Protein AF-A0A0K1Q7A0-F1 (afdb_monomer)

Organism: NCBI:txid1391654

Secondary structure (DSSP, 8-state):
-EEEEEE-HHHHHHHHTT--SSEE---TTSS--HHHHHHHHHHHTT-HHHHHHHSGGGSEEEEEBSSGGGTTTSSS---SEEEEEEEPTT-EEEEEETTT--EEEE-TTSPEEPHHHHHHSGGGEEEEEEEE------S---S-S----S-----EEEEEE--GGGEEEEEES-HHHHHHHHHHHHHHHHHHHHH--TT--SS-HHHHHHHHHTTS-HHHHHHHHHS--TT-SS--HHHHHHHHHHHHHT------EEEEPTT----

Solvent-accessible surface area (backbone atoms only — not comparable to full-atom values): 15004 Å² total; per-residue (Å²): 97,63,33,36,24,59,31,38,68,67,56,52,53,38,46,76,73,67,45,67,91,53,42,76,48,49,48,100,86,68,41,74,45,69,70,49,55,43,26,50,54,36,25,75,74,67,37,65,69,28,46,58,62,58,30,79,67,43,57,27,25,46,62,27,26,83,46,79,72,43,53,81,73,45,96,64,86,49,56,79,38,59,38,44,38,29,40,33,82,74,23,22,37,35,38,37,36,60,89,80,49,49,75,48,38,30,42,68,86,69,48,76,46,55,70,70,61,47,68,73,46,57,82,32,46,19,33,34,40,38,37,37,74,53,60,57,76,87,59,82,89,64,95,54,89,86,72,94,71,98,68,76,44,60,12,40,65,44,31,39,38,27,33,53,67,18,30,53,35,36,36,31,43,35,62,68,56,41,50,50,33,50,50,52,21,49,51,31,44,51,51,33,61,74,65,55,61,82,86,70,89,67,81,54,69,64,58,53,52,58,57,45,81,75,71,65,64,67,67,60,54,51,48,51,66,50,58,55,49,43,78,55,96,63,81,52,56,67,55,41,44,52,50,19,54,54,37,50,71,58,60,65,84,67,58,69,45,78,48,62,20,64,89,55,81,80,132

Structure (mmCIF, N/CA/C/O backbone):
data_AF-A0A0K1Q7A0-F1
#
_entry.id   AF-A0A0K1Q7A0-F1
#
loop_
_atom_site.group_PDB
_atom_site.id
_atom_site.type_symbol
_atom_site.label_atom_id
_atom_site.label_alt_id
_atom_site.label_comp_id
_atom_site.label_asym_id
_atom_site.label_entity_id
_atom_site.label_seq_id
_atom_site.pdbx_PDB_ins_code
_atom_site.Cartn_x
_atom_site.Cartn_y
_atom_site.Cartn_z
_atom_site.occupancy
_atom_site.B_iso_or_equiv
_atom_site.auth_seq_id
_atom_site.auth_comp_id
_atom_site.auth_asym_id
_atom_site.auth_atom_id
_atom_site.pdbx_PDB_model_num
ATOM 1 N N . MET A 1 1 ? -2.584 -11.318 1.664 1.00 87.94 1 MET A N 1
ATOM 2 C CA . MET A 1 1 ? -2.274 -10.395 0.544 1.00 87.94 1 MET A CA 1
ATOM 3 C C . MET A 1 1 ? -0.898 -9.801 0.787 1.00 87.94 1 MET A C 1
ATOM 5 O O . MET A 1 1 ? -0.633 -9.475 1.937 1.00 87.94 1 MET A O 1
ATOM 9 N N . THR A 1 2 ? -0.056 -9.658 -0.238 1.00 91.44 2 THR A N 1
ATOM 10 C CA . THR A 1 2 ? 1.246 -8.976 -0.126 1.00 91.44 2 THR A CA 1
ATOM 11 C C . THR A 1 2 ? 1.187 -7.636 -0.849 1.00 91.44 2 THR A C 1
ATOM 13 O O . THR A 1 2 ? 0.676 -7.561 -1.963 1.00 91.44 2 THR A O 1
ATOM 16 N N . LEU A 1 3 ? 1.673 -6.592 -0.186 1.00 92.19 3 LEU A N 1
ATOM 17 C CA . LEU A 1 3 ? 1.773 -5.227 -0.686 1.00 92.19 3 LEU A CA 1
ATOM 18 C C . LEU A 1 3 ? 3.233 -4.780 -0.640 1.00 92.19 3 LEU A C 1
ATOM 20 O O . LEU A 1 3 ? 4.000 -5.236 0.206 1.00 92.19 3 LEU A O 1
ATOM 24 N N . TYR A 1 4 ? 3.601 -3.870 -1.526 1.00 92.88 4 TYR A N 1
ATOM 25 C CA . TYR A 1 4 ? 4.955 -3.367 -1.681 1.00 92.88 4 TYR A CA 1
ATOM 26 C C . TYR A 1 4 ? 4.993 -1.866 -1.416 1.00 92.88 4 TYR A C 1
ATOM 28 O O . TYR A 1 4 ? 4.201 -1.120 -1.983 1.00 92.88 4 TYR A O 1
ATOM 36 N N . SER A 1 5 ? 5.912 -1.430 -0.560 1.00 92.25 5 SER A N 1
ATOM 37 C CA . SER A 1 5 ? 6.195 -0.017 -0.288 1.00 92.25 5 SER A CA 1
ATOM 38 C C . SER A 1 5 ? 7.599 0.290 -0.769 1.00 92.25 5 SER A C 1
ATOM 40 O O . SER A 1 5 ? 8.527 -0.467 -0.481 1.00 92.25 5 SER A O 1
ATOM 42 N N . TYR A 1 6 ? 7.753 1.425 -1.441 1.00 91.50 6 TYR A N 1
ATOM 43 C CA . TYR A 1 6 ? 9.068 1.992 -1.701 1.00 91.50 6 TYR A CA 1
ATOM 44 C C . TYR A 1 6 ? 9.556 2.755 -0.466 1.00 91.50 6 TYR A C 1
ATOM 46 O O . TYR A 1 6 ? 8.747 3.181 0.367 1.00 91.50 6 TYR A O 1
ATOM 54 N N . THR A 1 7 ? 10.869 2.811 -0.283 1.00 91.69 7 THR A N 1
ATOM 55 C CA . THR A 1 7 ? 11.517 3.421 0.879 1.00 91.69 7 THR A CA 1
ATOM 56 C C . THR A 1 7 ? 12.941 3.865 0.512 1.00 91.69 7 THR A C 1
ATOM 58 O O . THR A 1 7 ? 13.478 3.499 -0.536 1.00 91.69 7 THR A O 1
ATOM 61 N N . THR A 1 8 ? 13.589 4.643 1.379 1.00 92.69 8 THR A N 1
ATOM 62 C CA . THR A 1 8 ? 14.978 5.079 1.167 1.00 92.69 8 THR A CA 1
ATOM 63 C C . THR A 1 8 ? 15.996 4.088 1.742 1.00 92.69 8 THR A C 1
ATOM 65 O O . THR A 1 8 ? 15.701 3.321 2.663 1.00 92.69 8 THR A O 1
ATOM 68 N N . ALA A 1 9 ? 17.243 4.152 1.265 1.00 94.19 9 ALA A N 1
ATOM 69 C CA . ALA A 1 9 ? 18.354 3.374 1.825 1.00 94.19 9 ALA A CA 1
ATOM 70 C C . ALA A 1 9 ? 18.599 3.664 3.320 1.00 94.19 9 ALA A C 1
ATOM 72 O O . ALA A 1 9 ? 18.952 2.761 4.080 1.00 94.19 9 ALA A O 1
ATOM 73 N N . GLU A 1 10 ? 18.370 4.904 3.763 1.00 93.31 10 GLU A N 1
ATOM 74 C CA . GLU A 1 10 ? 18.447 5.282 5.179 1.00 93.31 10 GLU A CA 1
ATOM 75 C C . GLU A 1 10 ? 17.382 4.556 6.007 1.00 93.31 10 GLU A C 1
ATOM 77 O O . GLU A 1 10 ? 17.698 3.963 7.038 1.00 93.31 10 GLU A O 1
ATOM 82 N N . GLN A 1 11 ? 16.138 4.520 5.522 1.00 92.69 11 GLN A N 1
ATOM 83 C CA . GLN A 1 11 ? 15.062 3.785 6.184 1.00 92.69 11 GLN A CA 1
ATOM 84 C C . GLN A 1 11 ? 15.339 2.277 6.202 1.00 92.69 11 GLN A C 1
ATOM 86 O O . GLN A 1 11 ? 15.102 1.638 7.222 1.00 92.69 11 GLN A O 1
ATOM 91 N N . VAL A 1 12 ? 15.901 1.701 5.132 1.00 94.75 12 VAL A N 1
ATOM 92 C CA . VAL A 1 12 ? 16.360 0.298 5.134 1.00 94.75 12 VAL A CA 1
ATOM 93 C C . VAL A 1 12 ? 17.412 0.052 6.211 1.00 94.75 12 VAL A C 1
ATOM 95 O O . VAL A 1 12 ? 17.331 -0.950 6.925 1.00 94.75 12 VAL A O 1
ATOM 98 N N . ALA A 1 13 ? 18.397 0.941 6.342 1.00 95.50 13 ALA A N 1
ATOM 99 C CA . ALA A 1 13 ? 19.419 0.826 7.375 1.00 95.50 13 ALA A CA 1
ATOM 100 C C . ALA A 1 13 ? 18.799 0.900 8.780 1.00 95.50 13 ALA A C 1
ATOM 102 O O . ALA A 1 13 ? 19.111 0.061 9.624 1.00 95.50 13 ALA A O 1
ATOM 103 N N . GLY A 1 14 ? 17.875 1.837 9.005 1.00 94.62 14 GLY A N 1
ATOM 104 C CA . GLY A 1 14 ? 17.106 1.950 10.244 1.00 94.62 14 GLY A CA 1
ATOM 105 C C . GLY A 1 14 ? 16.331 0.674 10.575 1.00 94.62 14 GLY A C 1
ATOM 106 O O . GLY A 1 14 ? 16.483 0.112 11.659 1.00 94.62 14 GLY A O 1
ATOM 107 N N . LEU A 1 15 ? 15.573 0.142 9.611 1.00 94.44 15 LEU A N 1
ATOM 108 C CA . LEU A 1 15 ? 14.801 -1.097 9.762 1.00 94.44 15 LEU A CA 1
ATOM 109 C C . LEU A 1 15 ? 15.687 -2.295 10.129 1.00 94.44 15 LEU A C 1
ATOM 111 O O . LEU A 1 15 ? 15.329 -3.094 10.993 1.00 94.44 15 LEU A O 1
ATO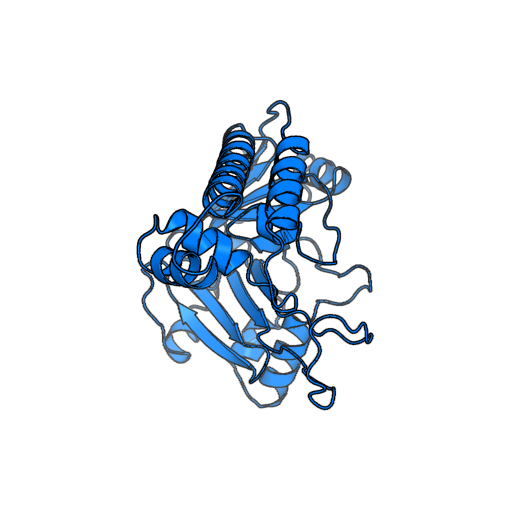M 115 N N . ARG A 1 16 ? 16.873 -2.407 9.518 1.00 94.62 16 ARG A N 1
ATOM 116 C CA . ARG A 1 16 ? 17.863 -3.444 9.864 1.00 94.62 16 ARG A CA 1
ATOM 117 C C . ARG A 1 16 ? 18.438 -3.274 11.272 1.00 94.62 16 ARG A C 1
ATOM 119 O O . ARG A 1 16 ? 18.856 -4.262 11.868 1.00 94.62 16 ARG A O 1
ATOM 126 N N . ASN A 1 17 ? 18.439 -2.050 11.796 1.00 95.38 17 ASN A N 1
ATOM 127 C CA . ASN A 1 17 ? 18.897 -1.709 13.143 1.00 95.38 17 ASN A CA 1
ATOM 128 C C . ASN A 1 17 ? 17.773 -1.729 14.197 1.00 95.38 17 ASN A C 1
ATOM 130 O O . ASN A 1 17 ? 18.036 -1.429 15.361 1.00 95.38 17 ASN A O 1
ATOM 134 N N . GLY A 1 18 ? 16.547 -2.108 13.819 1.00 92.88 18 GLY A N 1
ATOM 135 C CA . GLY A 1 18 ? 15.415 -2.245 14.737 1.00 92.88 18 GLY A CA 1
ATOM 136 C C . GLY A 1 18 ? 14.479 -1.038 14.806 1.00 92.88 18 GLY A C 1
ATOM 137 O O . GLY A 1 18 ? 13.635 -0.989 15.703 1.00 92.88 18 GLY A O 1
ATOM 138 N N . ASP A 1 19 ? 14.584 -0.083 13.878 1.00 93.50 19 ASP A N 1
ATOM 139 C CA . ASP A 1 19 ? 13.581 0.976 13.760 1.00 93.50 19 ASP A CA 1
ATOM 140 C C . ASP A 1 19 ? 12.198 0.386 13.426 1.00 93.50 19 ASP A C 1
ATOM 142 O O . ASP A 1 19 ? 12.091 -0.658 12.770 1.00 93.50 19 ASP A O 1
ATOM 146 N N . PRO A 1 20 ? 11.106 1.035 13.869 1.00 92.69 20 PRO A N 1
ATOM 147 C CA . PRO A 1 20 ? 9.762 0.535 13.624 1.00 92.69 20 PRO A CA 1
ATOM 148 C C . PRO A 1 20 ? 9.428 0.517 12.128 1.00 92.69 20 PRO A C 1
ATOM 150 O O . PRO A 1 20 ? 9.725 1.468 11.405 1.00 92.69 20 PRO A O 1
ATOM 153 N N . LEU A 1 21 ? 8.706 -0.523 11.684 1.00 93.00 21 LEU A N 1
ATOM 154 C CA . LEU A 1 21 ? 8.242 -0.620 10.295 1.00 93.00 21 LEU A CA 1
ATOM 155 C C . LEU A 1 21 ? 7.418 0.605 9.890 1.00 93.00 21 LEU A C 1
ATOM 157 O O . LEU A 1 21 ? 7.641 1.173 8.823 1.00 93.00 21 LEU A O 1
ATOM 161 N N . PHE A 1 22 ? 6.472 1.008 10.740 1.00 92.12 22 PHE A N 1
ATOM 162 C CA . PHE A 1 22 ? 5.611 2.163 10.511 1.00 92.12 22 PHE A CA 1
ATOM 163 C C . PHE A 1 22 ? 6.163 3.380 11.242 1.00 92.12 22 PHE A C 1
ATOM 165 O O . PHE A 1 22 ? 6.054 3.521 12.464 1.00 92.12 22 PHE A O 1
ATOM 172 N N . THR A 1 23 ? 6.757 4.274 10.463 1.00 81.62 23 THR A N 1
ATOM 173 C CA . THR A 1 23 ? 7.155 5.609 10.899 1.00 81.62 23 THR A CA 1
ATOM 174 C C . THR A 1 23 ? 6.042 6.605 10.575 1.00 81.62 23 THR A C 1
ATOM 176 O O . THR A 1 23 ? 5.044 6.261 9.940 1.00 81.62 23 THR A O 1
ATOM 179 N N . LYS A 1 24 ? 6.163 7.844 11.063 1.00 66.12 24 LYS A N 1
ATOM 180 C CA . LYS A 1 24 ? 5.201 8.899 10.730 1.00 66.12 24 LYS A CA 1
ATOM 181 C C . LYS A 1 24 ? 5.153 9.047 9.206 1.00 66.12 24 LYS A C 1
ATOM 183 O O . LYS A 1 24 ? 6.198 9.245 8.592 1.00 66.12 24 LYS A O 1
ATOM 188 N N . VAL A 1 25 ? 3.962 8.926 8.624 1.00 60.91 25 VAL A N 1
ATOM 189 C CA . VAL A 1 25 ? 3.746 9.233 7.210 1.00 60.91 25 VAL A CA 1
ATOM 190 C C . VAL A 1 25 ? 3.582 10.734 7.126 1.00 60.91 25 VAL A C 1
ATOM 192 O O . VAL A 1 25 ? 2.550 11.284 7.504 1.00 60.91 25 VAL A O 1
ATOM 195 N N . THR A 1 26 ? 4.657 11.396 6.737 1.00 54.31 26 THR A N 1
ATOM 196 C CA . THR A 1 26 ? 4.582 12.752 6.224 1.00 54.31 26 THR A CA 1
ATOM 197 C C . THR A 1 26 ? 4.920 12.679 4.750 1.00 54.31 26 THR A C 1
ATOM 199 O O . THR A 1 26 ? 5.959 12.114 4.412 1.00 54.31 26 THR A O 1
ATOM 202 N N . THR A 1 27 ? 4.071 13.243 3.896 1.00 60.59 27 THR A N 1
ATOM 203 C CA . THR A 1 27 ? 4.482 13.646 2.546 1.00 60.59 27 THR A CA 1
ATOM 204 C C . THR A 1 27 ? 5.696 14.577 2.652 1.00 60.59 27 THR A C 1
ATOM 206 O O . THR A 1 27 ? 6.020 15.072 3.741 1.00 60.59 27 THR A O 1
ATOM 209 N N . ASP A 1 28 ? 6.332 14.906 1.530 1.00 57.50 28 ASP A N 1
ATOM 210 C CA . ASP A 1 28 ? 7.431 15.884 1.507 1.00 57.50 28 ASP A CA 1
ATOM 211 C C . ASP A 1 28 ? 7.052 17.239 2.147 1.00 57.50 28 ASP A C 1
ATOM 213 O O . ASP A 1 28 ? 7.920 17.972 2.626 1.00 57.50 28 ASP A O 1
ATOM 217 N N . SER A 1 29 ? 5.752 17.568 2.213 1.00 56.94 29 SER A N 1
ATOM 218 C CA . SER A 1 29 ? 5.217 18.780 2.851 1.00 56.94 29 SER A CA 1
ATOM 219 C C . SER A 1 29 ? 5.020 18.687 4.370 1.00 56.94 29 SER A C 1
ATOM 221 O O . SER A 1 29 ? 4.723 19.702 5.000 1.00 56.94 29 SER A O 1
ATOM 223 N N . GLY A 1 30 ? 5.194 17.517 4.991 1.00 61.91 30 GLY A N 1
ATOM 224 C CA . GLY A 1 30 ? 4.927 17.328 6.422 1.00 61.91 30 GLY A CA 1
ATOM 225 C C . GLY A 1 30 ? 3.486 16.912 6.757 1.00 61.91 30 GLY A C 1
ATOM 226 O O . GLY A 1 30 ? 3.183 16.716 7.939 1.00 61.91 30 GLY A O 1
ATOM 227 N N . ASP A 1 31 ? 2.620 16.763 5.750 1.00 68.94 31 ASP A N 1
ATOM 228 C CA . ASP A 1 31 ? 1.196 16.443 5.901 1.00 68.94 31 ASP A CA 1
ATOM 229 C C . ASP A 1 31 ? 0.944 14.930 5.900 1.00 68.94 31 ASP A C 1
ATOM 231 O O . ASP A 1 31 ? 1.744 14.150 5.391 1.00 68.94 31 ASP A O 1
ATOM 235 N N . ARG A 1 32 ? -0.196 14.488 6.451 1.00 75.62 32 ARG A N 1
ATOM 236 C CA . ARG A 1 32 ? -0.561 13.055 6.477 1.00 75.62 32 ARG A CA 1
ATOM 237 C C . ARG A 1 32 ? -0.948 12.508 5.092 1.00 75.62 32 ARG A C 1
ATOM 239 O O . ARG A 1 32 ? -1.045 11.295 4.938 1.00 75.62 32 ARG A O 1
ATOM 246 N N . GLY A 1 33 ? -1.153 13.381 4.106 1.00 81.19 33 GLY A N 1
ATOM 247 C CA . GLY A 1 33 ? -1.590 13.037 2.752 1.00 81.19 33 GLY A CA 1
ATOM 248 C C . GLY A 1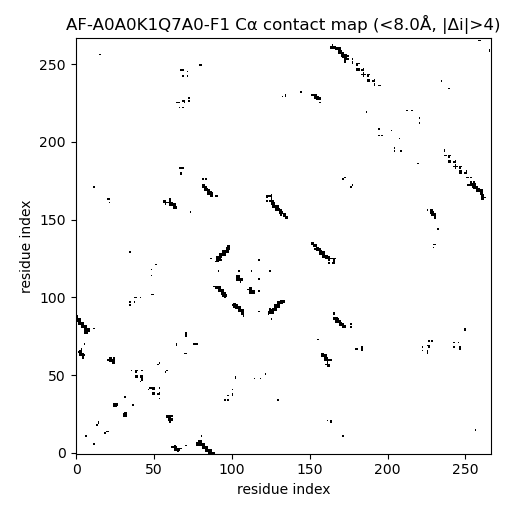 33 ? -3.108 13.140 2.559 1.00 81.19 33 GLY A C 1
ATOM 249 O O . GLY A 1 33 ? -3.882 13.183 3.518 1.00 81.19 33 GLY A O 1
ATOM 250 N N . TYR A 1 34 ? -3.534 13.159 1.295 1.00 85.56 34 TYR A N 1
ATOM 251 C CA . TYR A 1 34 ? -4.910 13.479 0.891 1.00 85.56 34 TYR A CA 1
ATOM 252 C C . TYR A 1 34 ? -5.966 12.506 1.436 1.00 85.56 34 TYR A C 1
ATOM 254 O O . TYR A 1 34 ? -7.070 12.930 1.779 1.00 85.56 34 TYR A O 1
ATOM 262 N N . LEU A 1 35 ? -5.633 11.217 1.592 1.00 89.00 35 LEU A N 1
ATOM 263 C CA . LEU A 1 35 ? -6.510 10.244 2.255 1.00 89.00 35 LEU A CA 1
ATOM 264 C C . LEU A 1 35 ? -6.993 10.767 3.616 1.00 89.00 35 LEU A C 1
ATOM 266 O O . LEU A 1 35 ? -8.180 10.691 3.929 1.00 89.00 35 LEU A O 1
ATOM 270 N N . PHE A 1 36 ? -6.092 11.320 4.427 1.00 91.44 36 PHE A N 1
ATOM 271 C CA . PHE A 1 36 ? -6.439 11.786 5.767 1.00 91.44 36 PHE A CA 1
ATOM 272 C C . PHE A 1 36 ? -7.223 13.094 5.755 1.00 91.44 36 PHE A C 1
ATOM 274 O O . PHE A 1 36 ? -8.069 13.282 6.629 1.00 91.44 36 PHE A O 1
ATOM 281 N N . ASP A 1 37 ? -7.027 13.948 4.749 1.00 90.62 37 ASP A N 1
ATOM 282 C CA . ASP A 1 37 ? -7.876 15.124 4.542 1.00 90.62 37 ASP A CA 1
ATOM 283 C C . ASP A 1 37 ? -9.319 14.708 4.247 1.00 90.62 37 ASP A C 1
ATOM 285 O O . ASP A 1 37 ? -10.262 15.242 4.845 1.00 90.62 37 ASP A O 1
ATOM 289 N N . ILE A 1 38 ? -9.492 13.701 3.381 1.00 92.56 38 ILE A N 1
ATOM 290 C CA . ILE A 1 38 ? -10.797 13.104 3.102 1.00 92.56 38 ILE A CA 1
ATOM 291 C C . ILE A 1 38 ? -11.376 12.510 4.384 1.00 92.56 38 ILE A C 1
ATOM 293 O O . ILE A 1 38 ? -12.456 12.931 4.796 1.00 92.56 38 ILE A O 1
ATOM 297 N N . LEU A 1 39 ? -10.664 11.609 5.069 1.00 94.94 39 LEU A N 1
ATOM 298 C CA . LEU A 1 39 ? -11.148 10.978 6.304 1.00 94.94 39 LEU A CA 1
ATOM 299 C C . LEU A 1 39 ? -11.563 12.013 7.358 1.00 94.94 39 LEU A C 1
ATOM 301 O O . LEU A 1 39 ? -12.653 11.906 7.919 1.00 94.94 39 LEU A O 1
ATOM 305 N N . ALA A 1 40 ? -10.763 13.059 7.576 1.00 94.31 40 ALA A N 1
ATOM 306 C CA . ALA A 1 40 ? -11.096 14.133 8.505 1.00 94.31 40 ALA A CA 1
ATOM 307 C C . ALA A 1 40 ? -12.368 14.892 8.082 1.00 94.31 40 ALA A C 1
ATOM 309 O O . ALA A 1 40 ? -13.202 15.238 8.926 1.00 94.31 40 ALA A O 1
ATOM 310 N N . ALA A 1 41 ? -12.553 15.147 6.783 1.00 94.38 41 ALA A N 1
ATOM 311 C CA . ALA A 1 41 ? -13.758 15.784 6.261 1.00 94.38 41 ALA A CA 1
ATOM 312 C C . ALA A 1 41 ? -15.004 14.894 6.418 1.00 94.38 41 ALA A C 1
ATOM 314 O O . ALA A 1 41 ? -16.052 15.396 6.831 1.00 94.38 41 ALA A O 1
ATOM 315 N N . VAL A 1 42 ? -14.910 13.588 6.137 1.00 95.69 42 VAL A N 1
ATOM 316 C CA . VAL A 1 42 ? -16.029 12.643 6.314 1.00 95.69 42 VAL A CA 1
ATOM 317 C C . VAL A 1 42 ? -16.355 12.444 7.799 1.00 95.69 42 VAL A C 1
ATOM 319 O O . VAL A 1 42 ? -17.528 12.431 8.178 1.00 95.69 42 VAL A O 1
ATOM 322 N N . ALA A 1 43 ? -15.343 12.363 8.666 1.00 96.31 43 ALA A N 1
ATOM 323 C CA . ALA A 1 43 ? -15.522 12.237 10.111 1.00 96.31 43 ALA A CA 1
ATOM 324 C C . ALA A 1 43 ? -16.290 13.436 10.690 1.00 96.31 43 ALA A C 1
ATOM 326 O O . ALA A 1 43 ? -17.238 13.256 11.454 1.00 96.31 43 ALA A O 1
ATOM 327 N N . LYS A 1 44 ? -15.975 14.665 10.249 1.00 96.50 44 LYS A N 1
ATOM 328 C CA . LYS A 1 44 ? -16.720 15.885 10.625 1.00 96.50 44 LYS A CA 1
ATOM 329 C C . LYS A 1 44 ? -18.195 15.855 10.208 1.00 96.50 44 LYS A C 1
ATOM 331 O O . LYS A 1 44 ? -19.003 16.548 10.822 1.00 96.50 44 LYS A O 1
ATOM 336 N N . ARG A 1 45 ? -18.557 15.060 9.193 1.00 95.88 45 ARG A N 1
ATOM 337 C CA . ARG A 1 45 ? -19.951 14.829 8.770 1.00 95.88 45 ARG A CA 1
ATOM 338 C C . ARG A 1 45 ? -20.657 13.722 9.566 1.00 95.88 45 ARG A C 1
ATOM 340 O O . ARG A 1 45 ? -21.830 13.471 9.318 1.00 95.88 45 ARG A O 1
ATOM 347 N N . GLY A 1 46 ? -19.977 13.091 10.525 1.00 96.06 46 GLY A N 1
ATOM 348 C CA . GLY A 1 46 ? -20.555 12.105 11.441 1.00 96.06 46 GLY A CA 1
ATOM 349 C C . GLY A 1 46 ? -20.258 10.640 11.108 1.00 96.06 46 GLY A C 1
ATOM 350 O O . GLY A 1 46 ? -20.866 9.765 11.717 1.00 96.06 46 GLY A O 1
ATOM 351 N N . SER A 1 47 ? -19.342 10.340 10.177 1.00 97.19 47 SER A N 1
ATOM 352 C CA . SER A 1 47 ? -18.954 8.948 9.898 1.00 97.19 47 SER A CA 1
ATOM 353 C C . SER A 1 47 ? -18.055 8.380 11.000 1.00 97.19 47 SER A C 1
ATOM 355 O O . SER A 1 47 ? -16.918 8.823 11.184 1.00 97.19 47 SER A O 1
ATOM 357 N N . ALA A 1 48 ? -18.551 7.358 11.703 1.00 97.06 48 ALA A N 1
ATOM 358 C CA . ALA A 1 48 ? -17.787 6.626 12.713 1.00 97.06 48 ALA A CA 1
ATOM 359 C C . ALA A 1 48 ? -16.608 5.853 12.098 1.00 97.06 48 ALA A C 1
ATOM 361 O O . ALA A 1 48 ? -15.516 5.846 12.665 1.00 97.06 48 ALA A O 1
ATOM 362 N N . ALA A 1 49 ? -16.803 5.265 10.914 1.00 97.06 49 ALA A N 1
ATOM 363 C CA . ALA A 1 49 ? -15.748 4.601 10.152 1.00 97.06 49 ALA A CA 1
ATOM 364 C C . ALA A 1 49 ? -14.603 5.563 9.808 1.00 97.06 49 ALA A C 1
ATOM 366 O O . ALA A 1 49 ? -13.438 5.248 10.043 1.00 97.06 49 ALA A O 1
ATOM 367 N N . ALA A 1 50 ? -14.921 6.767 9.325 1.00 97.12 50 ALA A N 1
ATOM 368 C CA . ALA A 1 50 ? -13.903 7.762 9.006 1.00 97.12 50 ALA A CA 1
ATOM 369 C C . ALA A 1 50 ? -13.134 8.220 10.255 1.00 97.12 50 ALA A C 1
ATOM 371 O O . ALA A 1 50 ? -11.909 8.294 10.228 1.00 97.12 50 ALA A O 1
ATOM 372 N N . ALA A 1 51 ? -13.843 8.470 11.363 1.00 97.00 51 ALA A N 1
ATOM 373 C CA . ALA A 1 51 ? -13.226 8.850 12.634 1.00 97.00 51 ALA A CA 1
ATOM 374 C C . ALA A 1 51 ? -12.299 7.750 13.184 1.00 97.00 51 ALA A C 1
ATOM 376 O O . ALA A 1 51 ? -11.230 8.044 13.715 1.00 97.00 51 ALA A O 1
ATOM 377 N N . LEU A 1 52 ? -12.674 6.477 13.023 1.00 96.44 52 LEU A N 1
ATOM 378 C CA . LEU A 1 52 ? -11.824 5.344 13.387 1.00 96.44 52 LEU A CA 1
ATOM 379 C C . LEU A 1 52 ? -10.529 5.318 12.558 1.00 96.44 52 LEU A C 1
ATOM 381 O O . LEU A 1 52 ? -9.449 5.140 13.122 1.00 96.44 52 LEU A O 1
ATOM 385 N N . LEU A 1 53 ? -10.641 5.475 11.235 1.00 95.81 53 LEU A N 1
ATOM 386 C CA . LEU A 1 53 ? -9.507 5.418 10.303 1.00 95.81 53 LEU A CA 1
ATOM 387 C C . LEU A 1 53 ? -8.592 6.652 10.387 1.00 95.81 53 LEU A C 1
ATOM 389 O O . LEU A 1 53 ? -7.418 6.565 10.045 1.00 95.81 53 LEU A O 1
ATOM 393 N N . GLU A 1 54 ? -9.095 7.793 10.858 1.00 94.12 54 GLU A N 1
ATOM 394 C CA . GLU A 1 54 ? -8.292 8.999 11.115 1.00 94.12 54 GLU A CA 1
ATOM 395 C C . GLU A 1 54 ? -7.502 8.914 12.435 1.00 94.12 54 GLU A C 1
ATOM 397 O O . GLU A 1 54 ? -6.463 9.569 12.585 1.00 94.12 54 GLU A O 1
ATOM 402 N N . GLY A 1 55 ? -7.965 8.063 13.357 1.00 92.00 55 GLY A N 1
ATOM 403 C CA . GLY A 1 55 ? -7.492 7.974 14.732 1.00 92.00 55 GLY A CA 1
ATOM 404 C C . GLY A 1 55 ? -6.070 7.417 14.931 1.00 92.00 55 GLY A C 1
ATOM 405 O O . GLY A 1 55 ? -5.389 7.021 13.981 1.00 92.00 55 GLY A O 1
ATOM 406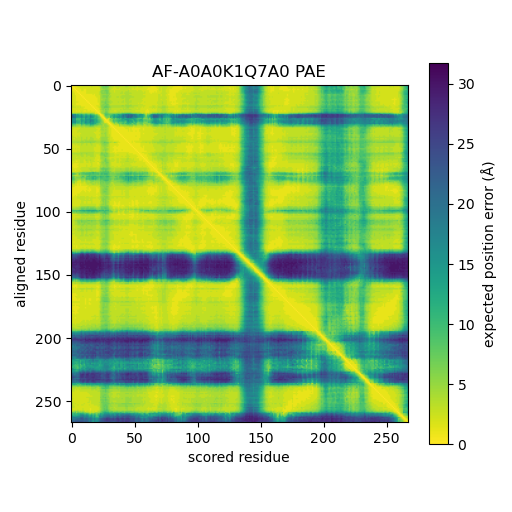 N N . PRO A 1 56 ? -5.613 7.327 16.199 1.00 90.75 56 PRO A N 1
ATOM 407 C CA . PRO A 1 56 ? -4.208 7.077 16.545 1.00 90.75 56 PRO A CA 1
ATOM 408 C C . PRO A 1 56 ? -3.604 5.787 15.979 1.00 90.75 56 PRO A C 1
ATOM 410 O O . PRO A 1 56 ? -2.408 5.734 15.710 1.00 90.75 56 PRO A O 1
ATOM 413 N N . ARG A 1 57 ? -4.419 4.744 15.757 1.00 90.50 57 ARG A N 1
ATOM 414 C CA . ARG A 1 57 ? -3.947 3.485 15.154 1.00 90.50 57 ARG A CA 1
ATOM 415 C C . ARG A 1 57 ? -3.355 3.703 13.761 1.00 90.50 57 ARG A C 1
ATOM 417 O O . ARG A 1 57 ? -2.431 2.996 13.401 1.00 90.50 57 ARG A O 1
ATOM 424 N N . TYR A 1 58 ? -3.865 4.676 13.014 1.00 92.00 58 TYR A N 1
ATOM 425 C CA . TYR A 1 58 ? -3.448 4.981 11.646 1.00 92.00 58 TYR A CA 1
ATOM 426 C C . TYR A 1 58 ? -2.594 6.252 11.574 1.00 92.00 58 TYR A C 1
ATOM 428 O O . TYR A 1 58 ? -2.411 6.812 10.495 1.00 92.00 58 TYR A O 1
ATOM 436 N N . GLU A 1 59 ? -2.068 6.735 12.703 1.00 88.38 59 GLU A N 1
ATOM 437 C CA . GLU A 1 59 ? -1.177 7.904 12.739 1.00 88.38 59 GLU A CA 1
ATOM 438 C C . GLU A 1 59 ? 0.167 7.628 12.046 1.00 88.38 59 GLU A C 1
ATOM 440 O O . GLU A 1 59 ? 0.771 8.522 11.452 1.00 88.38 59 GLU A O 1
ATOM 445 N N . LYS A 1 60 ? 0.632 6.380 12.114 1.00 90.19 60 LYS A N 1
ATOM 446 C CA . LYS A 1 60 ? 1.856 5.899 11.470 1.00 90.19 60 LYS A CA 1
ATOM 447 C C . LYS A 1 60 ? 1.498 4.792 10.498 1.00 90.19 60 LYS A C 1
ATOM 449 O O . LYS A 1 60 ? 0.564 4.035 10.751 1.00 90.19 60 LYS A O 1
ATOM 454 N N . GLY A 1 61 ? 2.260 4.675 9.424 1.00 92.19 61 GLY A N 1
ATOM 455 C CA . GLY A 1 61 ? 1.956 3.702 8.392 1.00 92.19 61 GLY A CA 1
ATOM 456 C C . GLY A 1 61 ? 2.910 3.757 7.218 1.00 92.19 61 GLY A C 1
ATOM 457 O O . GLY A 1 61 ? 4.000 4.322 7.316 1.00 92.19 61 GLY A O 1
ATOM 458 N N . ARG A 1 62 ? 2.492 3.148 6.111 1.00 90.94 62 ARG A N 1
ATOM 459 C CA . ARG A 1 62 ? 3.155 3.233 4.807 1.00 90.94 62 ARG A CA 1
ATOM 460 C C . ARG A 1 62 ? 2.128 3.210 3.692 1.00 90.94 62 ARG A C 1
ATOM 462 O O . ARG A 1 62 ? 1.154 2.460 3.778 1.00 90.94 62 ARG A O 1
ATOM 469 N N . 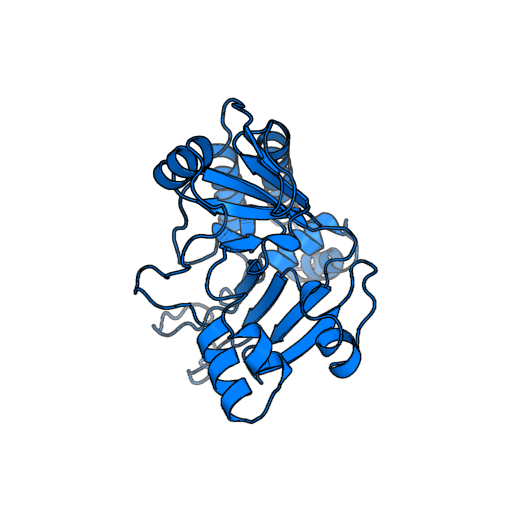PHE A 1 63 ? 2.395 3.969 2.638 1.00 89.25 63 PHE A N 1
ATOM 470 C CA . PHE A 1 63 ? 1.732 3.757 1.361 1.00 89.25 63 PHE A CA 1
ATOM 471 C C . PHE A 1 63 ? 2.337 2.540 0.663 1.00 89.25 63 PHE A C 1
ATOM 473 O O . PHE A 1 63 ? 3.545 2.301 0.730 1.00 89.25 63 PHE A O 1
ATOM 480 N N . ALA A 1 64 ? 1.491 1.727 0.047 1.00 89.44 64 ALA A N 1
ATOM 481 C CA . ALA A 1 64 ? 1.887 0.494 -0.596 1.00 89.44 64 ALA A CA 1
ATOM 482 C C . ALA A 1 64 ? 0.970 0.141 -1.769 1.00 89.44 64 ALA A C 1
ATOM 484 O O . ALA A 1 64 ? -0.165 0.606 -1.882 1.00 89.44 64 ALA A O 1
ATOM 485 N N . TRP A 1 65 ? 1.459 -0.750 -2.623 1.00 88.12 65 TRP A N 1
ATOM 486 C CA . TRP A 1 65 ? 0.787 -1.176 -3.840 1.00 88.12 65 TRP A CA 1
ATOM 487 C C . TRP A 1 65 ? 0.852 -2.696 -3.987 1.00 88.12 65 TRP A C 1
ATOM 489 O O . TRP A 1 65 ? 1.818 -3.319 -3.555 1.00 88.12 65 TRP A O 1
ATOM 499 N N . PRO A 1 66 ? -0.144 -3.330 -4.622 1.00 86.00 66 PRO A N 1
ATOM 500 C CA . PRO A 1 66 ? -0.074 -4.754 -4.945 1.00 86.00 66 PRO A CA 1
ATOM 501 C C . PRO A 1 66 ? 0.915 -5.055 -6.089 1.00 86.00 66 PRO A C 1
ATOM 503 O O . PRO A 1 66 ? 1.220 -6.220 -6.346 1.00 86.00 66 PRO A O 1
ATOM 506 N N . PHE A 1 67 ? 1.428 -4.016 -6.759 1.00 84.44 67 PHE A N 1
ATOM 507 C CA . PHE A 1 67 ? 2.395 -4.087 -7.855 1.00 84.44 67 PHE A CA 1
ATOM 508 C C . PHE A 1 67 ? 3.485 -3.030 -7.673 1.00 84.44 67 PHE A C 1
ATOM 510 O O . PHE A 1 67 ? 3.201 -1.923 -7.216 1.00 84.44 67 PHE A O 1
ATOM 517 N N . LEU A 1 68 ? 4.715 -3.361 -8.050 1.00 87.06 68 LEU A N 1
ATOM 518 C CA . LEU A 1 68 ? 5.889 -2.495 -7.922 1.00 87.06 68 LEU A CA 1
ATOM 519 C C . LEU A 1 68 ? 5.839 -1.307 -8.883 1.00 87.06 68 LEU A C 1
ATOM 521 O O . LEU A 1 68 ? 6.234 -0.204 -8.519 1.00 87.06 68 LEU A O 1
ATOM 525 N N . ALA A 1 69 ? 5.257 -1.487 -10.067 1.00 81.31 69 ALA A N 1
ATOM 526 C CA . ALA A 1 69 ? 5.081 -0.391 -11.019 1.00 81.31 69 ALA A CA 1
ATOM 527 C C . ALA A 1 69 ? 4.202 0.769 -10.490 1.00 81.31 69 ALA A C 1
ATOM 529 O O . ALA A 1 69 ? 4.277 1.878 -11.018 1.00 81.31 69 ALA A O 1
ATOM 530 N N . GLY A 1 70 ? 3.379 0.536 -9.455 1.00 70.06 70 GLY A N 1
ATOM 531 C CA . GLY A 1 70 ? 2.389 1.496 -8.952 1.00 70.06 70 GLY A CA 1
ATOM 532 C C . GLY A 1 70 ? 2.969 2.798 -8.385 1.00 70.06 70 GLY A C 1
ATOM 533 O O . GLY A 1 70 ? 2.348 3.845 -8.529 1.00 70.06 70 GLY A O 1
ATOM 534 N N . THR A 1 71 ? 4.167 2.777 -7.797 1.00 69.00 71 THR A N 1
ATOM 535 C CA . THR A 1 71 ? 4.827 4.000 -7.294 1.00 69.00 71 THR A CA 1
ATOM 536 C C . THR A 1 71 ? 5.559 4.772 -8.371 1.00 69.00 71 THR A C 1
ATOM 538 O O . THR A 1 71 ? 5.643 5.989 -8.284 1.00 69.00 71 THR A O 1
ATOM 541 N N . ARG A 1 72 ? 6.066 4.101 -9.410 1.00 76.62 72 ARG A N 1
ATOM 542 C CA . ARG A 1 72 ? 6.857 4.742 -10.477 1.00 76.62 72 ARG A CA 1
ATOM 543 C C . ARG A 1 72 ? 6.032 5.660 -11.375 1.00 76.62 72 ARG A C 1
ATOM 545 O O . ARG A 1 72 ? 6.560 6.383 -12.212 1.00 76.62 72 ARG A O 1
ATOM 552 N N . ILE A 1 73 ? 4.723 5.639 -11.203 1.00 65.19 73 ILE A N 1
ATOM 553 C CA . ILE A 1 73 ? 3.767 6.535 -11.850 1.00 65.19 73 ILE A CA 1
ATOM 554 C C . ILE A 1 73 ? 3.179 7.570 -10.883 1.00 65.19 73 ILE A C 1
ATOM 556 O O . ILE A 1 73 ? 2.458 8.462 -11.328 1.00 65.19 73 ILE A O 1
ATOM 560 N N . SER A 1 74 ? 3.504 7.479 -9.589 1.00 66.06 74 SER A N 1
ATOM 561 C CA . SER A 1 74 ? 3.232 8.541 -8.624 1.00 66.06 74 SER A CA 1
ATOM 562 C C . SER A 1 74 ? 4.136 9.746 -8.917 1.00 66.06 74 SER A C 1
ATOM 564 O O . SER A 1 74 ? 5.289 9.557 -9.309 1.00 66.06 74 SER A O 1
ATOM 566 N N . PRO A 1 75 ? 3.656 10.990 -8.735 1.00 62.25 75 PRO A N 1
ATOM 567 C CA . PRO A 1 75 ? 4.518 12.169 -8.784 1.00 62.25 75 PRO A CA 1
ATOM 568 C C . PRO A 1 75 ? 5.477 12.269 -7.585 1.00 62.25 75 PRO A C 1
ATOM 570 O O . PRO A 1 75 ? 6.392 13.088 -7.625 1.00 62.25 75 PRO A O 1
ATOM 573 N N . GLU A 1 76 ? 5.256 11.486 -6.525 1.00 70.19 76 GLU A N 1
ATOM 574 C CA . GLU A 1 76 ? 6.089 11.470 -5.319 1.00 70.19 76 GLU A CA 1
ATOM 575 C C . GLU A 1 76 ? 7.223 10.440 -5.433 1.00 70.19 76 GLU A C 1
ATOM 577 O O . GLU A 1 76 ? 7.016 9.321 -5.910 1.00 70.19 76 GLU A O 1
ATOM 582 N N . ASP A 1 77 ? 8.418 10.812 -4.964 1.00 77.69 77 ASP A N 1
ATOM 583 C CA . ASP A 1 77 ? 9.572 9.916 -4.879 1.00 77.69 77 ASP A CA 1
ATOM 584 C C . ASP A 1 77 ? 9.667 9.311 -3.473 1.00 77.69 77 ASP A C 1
ATOM 586 O O . ASP A 1 77 ? 9.965 9.992 -2.493 1.00 77.69 77 ASP A O 1
ATOM 590 N N . TYR A 1 78 ? 9.425 8.006 -3.380 1.00 80.88 78 TYR A N 1
ATOM 591 C CA . TYR A 1 78 ? 9.513 7.251 -2.129 1.00 80.88 78 TYR A CA 1
ATOM 592 C C . TYR A 1 78 ? 10.853 6.514 -1.967 1.00 80.88 78 TYR A C 1
ATOM 594 O O . TYR A 1 78 ? 11.013 5.747 -1.016 1.00 80.88 78 TYR A O 1
ATOM 602 N N . GLY A 1 79 ? 11.814 6.729 -2.871 1.00 89.38 79 GLY A N 1
ATOM 603 C CA . GLY A 1 79 ? 13.097 6.036 -2.927 1.00 89.38 79 GLY A CA 1
ATOM 604 C C . GLY A 1 79 ? 13.087 4.777 -3.799 1.00 89.38 79 GLY A C 1
ATOM 605 O O . GLY A 1 79 ? 12.102 4.438 -4.456 1.00 89.38 79 GLY A O 1
ATOM 606 N N . ASP A 1 80 ? 14.217 4.067 -3.799 1.00 93.06 80 ASP A N 1
ATOM 607 C CA . ASP A 1 80 ? 14.479 2.924 -4.688 1.00 93.06 80 ASP A CA 1
ATOM 608 C C . ASP A 1 80 ? 14.513 1.568 -3.973 1.00 93.06 80 ASP A C 1
ATOM 610 O O . ASP A 1 80 ? 14.565 0.521 -4.617 1.00 93.06 80 ASP A O 1
ATOM 614 N N . GLU A 1 81 ? 14.436 1.562 -2.645 1.00 95.19 81 GLU A N 1
ATOM 615 C CA . GLU A 1 81 ? 14.392 0.328 -1.870 1.00 95.19 81 GLU A CA 1
ATOM 616 C C . GLU A 1 81 ? 12.954 -0.171 -1.736 1.00 95.19 81 GLU A C 1
ATOM 618 O O . GLU A 1 81 ? 12.013 0.616 -1.662 1.00 95.19 81 GLU A O 1
ATOM 623 N N . ILE A 1 82 ? 12.774 -1.490 -1.667 1.00 95.62 82 ILE A N 1
ATOM 624 C CA . ILE A 1 82 ? 11.448 -2.117 -1.667 1.00 95.62 82 ILE A CA 1
ATOM 625 C C . ILE A 1 82 ? 11.256 -2.951 -0.406 1.00 95.62 82 ILE A C 1
ATOM 627 O O . ILE A 1 82 ? 12.034 -3.865 -0.122 1.00 95.62 82 ILE A O 1
ATOM 631 N N . ILE A 1 83 ? 10.158 -2.684 0.299 1.00 96.06 83 ILE A N 1
ATOM 632 C CA . ILE A 1 83 ? 9.638 -3.510 1.387 1.00 96.06 83 ILE A CA 1
ATOM 633 C C . ILE A 1 83 ? 8.444 -4.303 0.863 1.00 96.06 83 ILE A C 1
ATOM 635 O O . ILE A 1 83 ? 7.472 -3.713 0.395 1.00 96.06 83 ILE A O 1
ATOM 639 N N . ALA A 1 84 ? 8.471 -5.626 1.011 1.00 97.19 84 ALA A N 1
ATOM 640 C CA . ALA A 1 84 ? 7.287 -6.467 0.850 1.00 97.19 84 ALA A CA 1
ATOM 641 C C . ALA A 1 84 ? 6.616 -6.674 2.214 1.00 97.19 84 ALA A C 1
ATOM 643 O O . ALA A 1 84 ? 7.291 -7.014 3.179 1.00 97.19 84 ALA A O 1
ATOM 644 N N . MET A 1 85 ? 5.300 -6.494 2.303 1.00 97.12 85 MET A N 1
ATOM 645 C CA . MET A 1 85 ? 4.507 -6.632 3.529 1.00 97.12 85 MET A CA 1
ATOM 646 C C . MET A 1 85 ? 3.321 -7.553 3.269 1.00 97.12 85 MET A C 1
ATOM 648 O O . MET A 1 85 ? 2.464 -7.260 2.437 1.00 97.12 85 MET A O 1
ATOM 652 N N . THR A 1 86 ? 3.246 -8.660 3.994 1.00 96.69 86 THR A N 1
ATOM 653 C CA . THR A 1 86 ? 2.158 -9.630 3.887 1.00 96.69 86 THR A CA 1
ATOM 654 C C . THR A 1 86 ? 1.176 -9.412 5.025 1.00 96.69 86 THR A C 1
ATOM 656 O O . THR A 1 86 ? 1.539 -9.515 6.193 1.00 96.69 86 THR A O 1
ATOM 659 N N . LEU A 1 87 ? -0.082 -9.128 4.691 1.00 95.38 87 LEU A N 1
ATOM 660 C CA . LEU A 1 87 ? -1.167 -9.015 5.663 1.00 95.38 87 LEU A CA 1
ATOM 661 C C . LEU A 1 87 ? -1.581 -10.387 6.203 1.00 95.38 87 LEU A C 1
ATOM 663 O O . LEU A 1 87 ? -1.560 -11.383 5.469 1.00 95.38 87 LEU A O 1
ATOM 667 N N . LYS A 1 88 ? -2.020 -10.414 7.464 1.00 97.19 88 LYS A N 1
ATOM 668 C CA . LYS A 1 88 ? -2.607 -11.591 8.109 1.00 97.19 88 LYS A CA 1
ATOM 669 C C . LYS A 1 88 ? -3.863 -12.075 7.363 1.00 97.19 88 LYS A C 1
ATOM 671 O O . LYS A 1 88 ? -4.579 -11.253 6.786 1.00 97.19 88 LYS A O 1
ATOM 676 N N . PRO A 1 89 ? -4.167 -13.388 7.376 1.00 95.94 89 PRO A N 1
ATOM 677 C CA . PRO A 1 89 ? -5.363 -13.930 6.729 1.00 95.94 89 PRO A CA 1
ATOM 678 C C . PRO A 1 89 ? -6.680 -13.374 7.269 1.00 95.94 89 PRO A C 1
ATOM 680 O O . PRO A 1 89 ? -7.689 -13.489 6.597 1.00 95.94 89 PRO A O 1
ATOM 683 N N . GLU A 1 90 ? -6.710 -12.803 8.465 1.00 96.50 90 GLU A N 1
ATOM 684 C CA . GLU A 1 90 ? -7.895 -12.188 9.064 1.00 96.50 90 GLU A CA 1
ATOM 685 C C . GLU A 1 90 ? -7.997 -10.670 8.851 1.00 96.50 90 GLU A C 1
ATOM 687 O O . GLU A 1 90 ? -8.913 -10.045 9.388 1.00 96.50 90 GLU A O 1
ATOM 692 N N . ALA A 1 91 ? -7.063 -10.073 8.104 1.00 97.19 91 ALA A N 1
ATOM 693 C CA . ALA A 1 91 ? -7.063 -8.641 7.851 1.00 97.19 91 ALA A CA 1
ATOM 694 C C . ALA A 1 91 ? -8.273 -8.213 7.002 1.00 97.19 91 ALA A C 1
ATOM 696 O O . ALA A 1 91 ? -8.627 -8.857 6.013 1.00 97.19 91 ALA A O 1
ATOM 697 N N . ILE A 1 92 ? -8.860 -7.081 7.380 1.00 97.00 92 ILE A N 1
ATOM 698 C CA . ILE A 1 92 ? -9.919 -6.366 6.667 1.00 97.00 92 ILE A CA 1
ATOM 699 C C . ILE A 1 92 ? -9.286 -5.197 5.911 1.00 97.00 92 ILE A C 1
ATOM 701 O O . ILE A 1 92 ? -8.401 -4.511 6.433 1.00 97.00 92 ILE A O 1
ATOM 705 N N . VAL A 1 93 ? -9.760 -4.953 4.692 1.00 95.50 93 VAL A N 1
ATOM 706 C CA . VAL A 1 93 ? -9.402 -3.782 3.889 1.00 95.50 93 VAL A CA 1
ATOM 707 C C . VAL A 1 93 ? -10.575 -2.807 3.885 1.00 95.50 93 VAL A C 1
ATOM 709 O O . VAL A 1 93 ? -11.684 -3.168 3.488 1.00 95.50 93 VAL A O 1
ATOM 712 N N . ALA A 1 94 ? -10.328 -1.570 4.311 1.00 96.88 94 ALA A N 1
ATOM 713 C CA . ALA A 1 94 ? -11.266 -0.467 4.133 1.00 96.88 94 ALA A CA 1
ATOM 714 C C . ALA A 1 94 ? -11.061 0.160 2.749 1.00 96.88 94 ALA A C 1
ATOM 716 O O . ALA A 1 94 ? -9.933 0.430 2.363 1.00 96.88 94 ALA A O 1
ATOM 717 N N . TYR A 1 95 ? -12.127 0.410 2.008 1.00 93.50 95 TYR A N 1
ATOM 718 C CA . TYR A 1 95 ? -12.119 1.094 0.720 1.00 93.50 95 TYR A CA 1
ATOM 719 C C . TYR A 1 95 ? -12.653 2.501 0.927 1.00 93.50 95 TYR A C 1
ATOM 721 O O . TYR A 1 95 ? -13.749 2.643 1.460 1.00 93.50 95 TYR A O 1
ATOM 729 N N . VAL A 1 96 ? -11.899 3.513 0.501 1.00 92.56 96 VAL A N 1
ATOM 730 C CA . VAL A 1 96 ? -12.250 4.929 0.654 1.00 92.56 96 VAL A CA 1
ATOM 731 C C . VAL A 1 96 ? -12.210 5.610 -0.711 1.00 92.56 96 VAL A C 1
ATOM 733 O O . VAL A 1 96 ? -11.158 5.661 -1.351 1.00 92.56 96 VAL A O 1
ATOM 736 N N . GLY A 1 97 ? -13.351 6.135 -1.158 1.00 89.19 97 GLY A N 1
ATOM 737 C CA . GLY A 1 97 ? -13.451 6.932 -2.385 1.00 89.19 97 GLY A CA 1
ATOM 738 C C . GLY A 1 97 ? -13.327 8.430 -2.101 1.00 89.19 97 GLY A C 1
ATOM 739 O O . GLY A 1 97 ? -14.064 8.950 -1.267 1.00 89.19 97 GLY A O 1
ATOM 740 N N . ALA A 1 98 ? -12.437 9.141 -2.797 1.00 85.75 98 ALA A N 1
ATOM 741 C CA . ALA A 1 98 ? -12.190 10.566 -2.547 1.00 85.75 98 ALA A CA 1
ATOM 742 C C . ALA A 1 98 ? -13.403 11.470 -2.851 1.00 85.75 98 ALA A C 1
ATOM 744 O O . ALA A 1 98 ? -13.696 12.372 -2.071 1.00 85.75 98 ALA A O 1
ATOM 745 N N . GLU A 1 99 ? -14.137 11.193 -3.937 1.00 81.38 99 GLU A N 1
ATOM 746 C CA . GLU A 1 99 ? -15.194 12.072 -4.479 1.00 81.38 99 GLU A CA 1
ATOM 747 C C . GLU A 1 99 ? -16.351 12.310 -3.492 1.00 81.38 99 GLU A C 1
ATOM 749 O O . GLU A 1 99 ? -16.889 13.413 -3.367 1.00 81.38 99 GLU A O 1
ATOM 754 N N . HIS A 1 100 ? -16.753 11.267 -2.768 1.00 80.19 100 HIS A N 1
ATOM 755 C CA . HIS A 1 100 ? -17.891 11.321 -1.844 1.00 80.19 100 HIS A CA 1
ATOM 756 C C . HIS A 1 100 ? -17.508 10.961 -0.407 1.00 80.19 100 HIS A C 1
ATOM 758 O O . HIS A 1 100 ? -18.258 11.240 0.536 1.00 80.19 100 HIS A O 1
ATOM 764 N N . GLY A 1 101 ? -16.305 10.419 -0.205 1.00 84.75 101 GLY A N 1
ATOM 765 C CA . GLY A 1 101 ? -15.886 9.900 1.086 1.00 84.75 101 GLY A CA 1
ATOM 766 C C . GLY A 1 101 ? -16.615 8.615 1.469 1.00 84.75 101 GLY A C 1
ATOM 767 O O . GLY A 1 101 ? -16.781 8.355 2.660 1.00 84.75 101 GLY A O 1
ATOM 768 N N . ASP A 1 102 ? -17.092 7.851 0.482 1.00 89.69 102 ASP A N 1
ATOM 769 C CA . ASP A 1 102 ? -17.727 6.557 0.715 1.00 89.69 102 ASP A CA 1
ATOM 770 C C . ASP A 1 102 ? -16.710 5.595 1.324 1.00 89.69 102 ASP A C 1
ATOM 772 O O . ASP A 1 102 ? -15.583 5.481 0.829 1.00 89.69 102 ASP A O 1
ATOM 776 N N . ILE A 1 103 ? -17.120 4.904 2.388 1.00 95.19 103 ILE A N 1
ATOM 777 C CA . ILE A 1 103 ? -16.310 3.895 3.066 1.00 95.19 103 ILE A CA 1
ATOM 778 C C . ILE A 1 103 ? -17.026 2.555 2.962 1.00 95.19 103 ILE A C 1
ATOM 780 O O . ILE A 1 103 ? -18.225 2.461 3.205 1.00 95.19 103 ILE A O 1
ATOM 784 N N . SER A 1 104 ? -16.295 1.514 2.581 1.00 94.44 104 SER A N 1
ATOM 785 C CA . SER A 1 104 ? -16.781 0.134 2.635 1.00 94.44 104 SER A CA 1
ATOM 786 C C . SER A 1 104 ? -15.676 -0.803 3.097 1.00 94.44 104 SER A C 1
ATOM 788 O O . SER A 1 104 ? -14.502 -0.444 3.067 1.00 94.44 104 SER A O 1
ATOM 790 N N . PHE A 1 105 ? -16.033 -2.005 3.537 1.00 94.69 105 PHE A N 1
ATOM 791 C CA . PHE A 1 105 ? -15.085 -2.949 4.119 1.00 94.69 105 PHE A CA 1
ATOM 792 C C . PHE A 1 105 ? -15.175 -4.299 3.422 1.00 94.69 105 PHE A C 1
ATOM 794 O O . PHE A 1 105 ? -16.270 -4.776 3.116 1.00 94.69 105 PHE A O 1
ATOM 801 N N . ILE A 1 106 ? -14.021 -4.914 3.179 1.00 92.62 106 ILE A N 1
ATOM 802 C CA . ILE A 1 106 ? -13.917 -6.243 2.580 1.00 92.62 106 ILE A CA 1
ATOM 803 C C . ILE A 1 106 ? -12.990 -7.100 3.440 1.00 92.62 106 ILE A C 1
ATOM 805 O O . ILE A 1 106 ? -11.914 -6.652 3.841 1.00 92.62 106 ILE A O 1
ATOM 809 N N . ASP A 1 107 ? -13.412 -8.325 3.734 1.00 90.75 107 ASP A N 1
ATOM 810 C CA . ASP A 1 107 ? -12.577 -9.305 4.422 1.00 90.75 107 ASP A CA 1
ATOM 811 C C . ASP A 1 107 ? -11.580 -9.995 3.471 1.00 90.75 107 ASP A C 1
ATOM 813 O O . ASP A 1 107 ? -11.559 -9.790 2.256 1.00 90.75 107 ASP A O 1
ATOM 817 N N . SER A 1 108 ? -10.738 -10.866 4.013 1.00 85.88 108 SER A N 1
ATOM 818 C CA . SER A 1 108 ? -9.734 -11.592 3.231 1.00 85.88 108 SER A CA 1
ATOM 819 C C . SER A 1 108 ? -10.296 -12.592 2.216 1.00 85.88 108 SER A C 1
ATOM 821 O O . SER A 1 108 ? -9.557 -13.044 1.339 1.00 85.88 108 SER A O 1
ATOM 823 N N . THR A 1 109 ? -11.581 -12.944 2.316 1.00 85.31 109 THR A N 1
ATOM 824 C CA . THR A 1 109 ? -12.278 -13.816 1.360 1.00 85.31 109 THR A CA 1
ATOM 825 C C . THR A 1 109 ? -12.884 -13.035 0.194 1.00 85.31 109 THR A C 1
ATOM 827 O O . THR A 1 109 ? -13.355 -13.640 -0.768 1.00 85.31 109 THR A O 1
ATOM 830 N N . GLY A 1 110 ? -12.851 -11.700 0.255 1.00 82.44 110 GLY A N 1
ATOM 831 C CA . GLY A 1 110 ? -13.516 -10.824 -0.705 1.00 82.44 110 GLY A CA 1
ATOM 832 C C . GLY A 1 110 ? -14.976 -10.527 -0.351 1.00 82.44 110 GLY A C 1
ATOM 833 O O . GLY A 1 110 ? -15.685 -9.929 -1.163 1.00 82.44 110 GLY A O 1
ATOM 834 N N . SER A 1 111 ? -15.440 -10.926 0.837 1.00 90.75 111 SER A N 1
ATOM 835 C CA . SER A 1 111 ? -16.808 -10.673 1.290 1.00 90.75 111 SER A CA 1
ATOM 836 C C . SER A 1 111 ? -16.930 -9.256 1.841 1.00 90.75 111 SER A C 1
ATOM 838 O O . SER A 1 111 ? -16.076 -8.792 2.596 1.00 90.75 111 SER A O 1
ATOM 840 N N . ARG A 1 112 ? -18.003 -8.554 1.460 1.00 94.12 112 ARG A N 1
ATOM 841 C CA . ARG A 1 112 ? -18.305 -7.221 1.996 1.00 94.12 112 ARG A CA 1
ATOM 842 C C . ARG A 1 112 ? -18.814 -7.338 3.429 1.00 94.12 112 ARG A C 1
ATOM 844 O O . ARG A 1 112 ? -19.681 -8.167 3.690 1.00 94.12 112 ARG A O 1
ATOM 851 N N . LEU A 1 113 ? -18.321 -6.469 4.301 1.00 93.75 113 LEU A N 1
ATOM 852 C CA . LEU A 1 113 ? -18.815 -6.295 5.664 1.00 93.75 113 LEU A CA 1
ATOM 853 C C . LEU A 1 113 ? -19.670 -5.029 5.739 1.00 93.75 113 LEU A C 1
ATOM 855 O O . LEU A 1 113 ? -19.429 -4.059 5.014 1.00 93.75 113 LEU A O 1
ATOM 859 N N . THR A 1 114 ? -20.658 -5.036 6.625 1.00 96.38 114 THR A N 1
ATOM 860 C CA . THR A 1 114 ? -21.358 -3.815 7.033 1.00 96.38 114 THR A CA 1
ATOM 861 C C . THR A 1 114 ? -20.458 -2.949 7.919 1.00 96.38 114 THR A C 1
ATOM 863 O O . THR A 1 114 ? -19.489 -3.439 8.509 1.00 96.38 114 THR A O 1
ATOM 866 N N . ASP A 1 115 ? -20.796 -1.665 8.053 1.00 94.19 115 ASP A N 1
ATOM 867 C CA . ASP A 1 115 ? -20.083 -0.759 8.959 1.00 94.19 115 ASP A CA 1
ATOM 868 C C . ASP A 1 115 ? -20.094 -1.290 10.399 1.00 94.19 115 ASP A C 1
ATOM 870 O O . ASP A 1 115 ? -19.046 -1.337 11.034 1.00 94.19 115 ASP A O 1
ATOM 874 N N . ASP A 1 116 ? -21.241 -1.766 10.893 1.00 97.12 116 ASP A N 1
ATOM 875 C CA . ASP A 1 116 ? -21.370 -2.305 12.254 1.00 97.12 116 ASP A CA 1
ATOM 876 C C . ASP A 1 116 ? -20.469 -3.529 12.481 1.00 97.12 116 ASP A C 1
ATOM 878 O O . ASP A 1 116 ? -19.824 -3.643 13.524 1.00 97.12 116 ASP A O 1
ATOM 882 N N . GLU A 1 117 ? -20.376 -4.430 11.499 1.00 97.75 117 GLU A N 1
ATOM 883 C CA . GLU A 1 117 ? -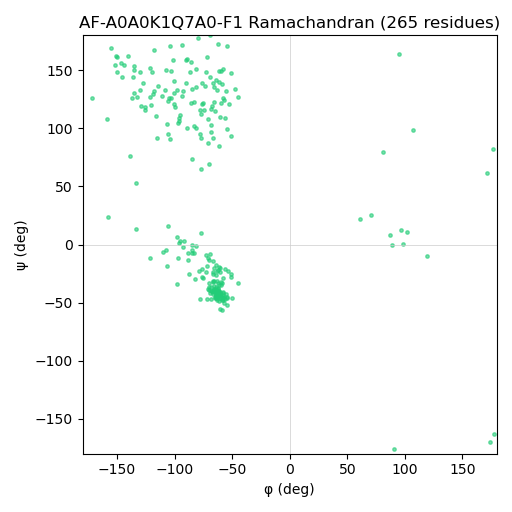19.494 -5.600 11.572 1.00 97.75 117 GLU A CA 1
ATOM 884 C C . GLU A 1 117 ? -18.020 -5.193 11.607 1.00 97.75 117 GLU A C 1
ATOM 886 O O . GLU A 1 117 ? -17.267 -5.695 12.440 1.00 97.75 117 GLU A O 1
ATOM 891 N N . ALA A 1 118 ? -17.599 -4.267 10.743 1.00 96.94 118 ALA A N 1
ATOM 892 C CA . ALA A 1 118 ? -16.215 -3.800 10.709 1.00 96.94 118 ALA A CA 1
ATOM 893 C C . ALA A 1 118 ? -15.839 -3.014 11.978 1.00 96.94 118 ALA A C 1
ATOM 895 O O . ALA A 1 118 ? -14.751 -3.193 12.530 1.00 96.94 118 ALA A O 1
ATOM 896 N N . LEU A 1 119 ? -16.755 -2.176 12.474 1.00 97.06 119 LEU A N 1
ATOM 897 C CA . LEU A 1 119 ? -16.580 -1.376 13.687 1.00 97.06 119 LEU A CA 1
ATOM 898 C C . LEU A 1 119 ? -16.612 -2.212 14.975 1.00 97.06 119 LEU A C 1
ATOM 900 O O . LEU A 1 119 ? -16.118 -1.743 16.000 1.00 97.06 119 LEU A O 1
ATOM 904 N N . ALA A 1 120 ? -17.148 -3.434 14.940 1.00 98.00 120 ALA A N 1
ATOM 905 C CA . ALA A 1 120 ? -17.108 -4.363 16.069 1.00 98.00 120 ALA A CA 1
ATOM 906 C C . ALA A 1 120 ? -15.736 -5.040 16.258 1.00 98.00 120 ALA A C 1
ATOM 908 O O . ALA A 1 120 ? -15.442 -5.508 17.357 1.00 98.00 120 ALA A O 1
ATOM 909 N N . ILE A 1 121 ? -14.903 -5.085 15.212 1.00 97.81 121 ILE A N 1
ATOM 910 C CA . ILE A 1 121 ? -13.560 -5.699 15.210 1.00 97.81 121 ILE A CA 1
ATOM 911 C C . ILE A 1 121 ? -12.518 -4.777 14.548 1.00 97.81 121 ILE A C 1
ATOM 913 O O . ILE A 1 121 ? -11.800 -5.183 13.625 1.00 97.81 121 ILE A O 1
ATOM 917 N N . PRO A 1 122 ? -12.404 -3.511 14.988 1.00 97.19 122 PRO A N 1
ATOM 918 C CA . PRO A 1 122 ? -11.586 -2.513 14.309 1.00 97.19 122 PRO A CA 1
ATOM 919 C C . PRO A 1 122 ? -10.095 -2.878 14.292 1.00 97.19 122 PRO A C 1
ATOM 921 O O . PRO A 1 122 ? -9.335 -2.366 13.472 1.00 97.19 122 PRO A O 1
ATOM 924 N N . GLU A 1 123 ? -9.638 -3.725 15.220 1.00 97.12 123 GLU A N 1
ATOM 925 C CA . GLU A 1 123 ? -8.277 -4.275 15.288 1.00 97.12 123 GLU A CA 1
ATOM 926 C C . GLU A 1 123 ? -7.906 -5.161 14.101 1.00 97.12 123 GLU A C 1
ATOM 928 O O . GLU A 1 123 ? -6.717 -5.353 13.852 1.00 97.12 123 GLU A O 1
ATOM 933 N N . ARG A 1 124 ? -8.891 -5.648 13.339 1.00 97.62 124 ARG A N 1
ATOM 934 C CA . ARG A 1 124 ? -8.660 -6.429 12.122 1.00 97.62 124 ARG A CA 1
ATOM 935 C C . ARG A 1 124 ? -8.514 -5.584 10.866 1.00 97.62 124 ARG A C 1
ATOM 937 O O . ARG A 1 124 ? -8.059 -6.104 9.854 1.00 97.62 124 ARG A O 1
ATOM 944 N N . ILE A 1 125 ? -8.853 -4.298 10.897 1.00 97.88 125 ILE A N 1
ATOM 945 C CA . ILE A 1 125 ? -8.669 -3.424 9.734 1.00 97.88 125 ILE A CA 1
ATOM 946 C C . ILE A 1 125 ? -7.166 -3.176 9.559 1.00 97.88 125 ILE A C 1
ATOM 948 O O . ILE A 1 125 ? -6.526 -2.532 10.389 1.00 97.88 125 ILE A O 1
ATOM 952 N N . GLY A 1 126 ? -6.589 -3.782 8.522 1.00 95.69 126 GLY A N 1
ATOM 953 C CA . GLY A 1 126 ? -5.145 -3.827 8.287 1.00 95.69 126 GLY A CA 1
ATOM 954 C C . GLY A 1 126 ? -4.652 -2.782 7.294 1.00 95.69 126 GLY A C 1
ATOM 955 O O . GLY A 1 126 ? -3.547 -2.258 7.436 1.00 95.69 126 GLY A O 1
ATOM 956 N N . ALA A 1 127 ? -5.481 -2.469 6.300 1.00 95.06 127 ALA A N 1
ATOM 957 C CA . ALA A 1 127 ? -5.141 -1.550 5.228 1.00 95.06 127 ALA A CA 1
ATOM 958 C C . ALA A 1 127 ? -6.353 -0.720 4.795 1.00 95.06 127 ALA A C 1
ATOM 960 O O . ALA A 1 127 ? -7.500 -1.154 4.918 1.00 95.06 127 ALA A O 1
ATOM 961 N N . VAL A 1 128 ? -6.073 0.457 4.247 1.00 95.25 128 VAL A N 1
ATOM 962 C CA . VAL A 1 128 ? -7.048 1.343 3.617 1.00 95.25 128 VAL A CA 1
ATOM 963 C C . VAL A 1 128 ? -6.691 1.456 2.142 1.00 95.25 128 VAL A C 1
ATOM 965 O O . VAL A 1 128 ? -5.667 2.034 1.808 1.00 95.25 128 VAL A O 1
ATOM 968 N N . PHE A 1 129 ? -7.503 0.895 1.257 1.00 92.06 129 PHE A N 1
ATOM 969 C CA . PHE A 1 129 ? -7.436 1.182 -0.166 1.00 92.06 129 PHE A CA 1
ATOM 970 C C . PHE A 1 129 ? -8.090 2.537 -0.434 1.00 92.06 129 PHE A C 1
ATOM 972 O O . PHE A 1 129 ? -9.304 2.690 -0.289 1.00 92.06 129 PHE A O 1
ATOM 979 N N . PHE A 1 130 ? -7.287 3.517 -0.824 1.00 88.50 130 PHE A N 1
ATOM 980 C CA . PHE A 1 130 ? -7.747 4.843 -1.193 1.00 88.50 130 PHE A CA 1
ATOM 981 C C . PHE A 1 130 ? -7.797 4.976 -2.712 1.00 88.50 130 PHE A C 1
ATOM 983 O O . PHE A 1 130 ? -6.838 4.649 -3.413 1.00 88.50 130 PHE A O 1
ATOM 990 N N . PHE A 1 131 ? -8.930 5.454 -3.219 1.00 83.50 131 PHE A N 1
ATOM 991 C CA . PHE A 1 131 ? -9.129 5.729 -4.634 1.00 83.50 131 PHE A CA 1
ATOM 992 C C . PHE A 1 131 ? -9.591 7.167 -4.824 1.00 83.50 131 PHE A C 1
ATOM 994 O O . PHE A 1 131 ? -10.700 7.538 -4.429 1.00 83.50 131 PHE A O 1
ATOM 1001 N N . ASN A 1 132 ? -8.758 7.956 -5.496 1.00 77.19 132 ASN A N 1
ATOM 1002 C CA . ASN A 1 132 ? -9.171 9.228 -6.054 1.00 77.19 132 ASN A CA 1
ATOM 1003 C C . ASN A 1 132 ? -9.541 9.031 -7.524 1.00 77.19 132 ASN A C 1
ATOM 1005 O O . ASN A 1 132 ? -8.666 8.776 -8.346 1.00 77.19 132 ASN A O 1
ATOM 1009 N N . GLY A 1 133 ? -10.834 9.120 -7.834 1.00 64.75 133 GLY A N 1
ATOM 1010 C CA . GLY A 1 133 ? -11.359 9.044 -9.197 1.00 64.75 133 GLY A CA 1
ATOM 1011 C C . GLY A 1 133 ? -11.523 10.400 -9.883 1.00 64.75 133 GLY A C 1
ATOM 1012 O O . GLY A 1 133 ? -11.921 10.424 -11.047 1.00 64.75 133 GLY A O 1
ATOM 1013 N N . GLU A 1 134 ? -11.238 11.516 -9.200 1.00 54.97 134 GLU A N 1
ATOM 1014 C CA . GLU A 1 134 ? -11.420 12.850 -9.768 1.00 54.97 134 GLU A CA 1
ATOM 1015 C C . GLU A 1 134 ? -10.417 13.104 -10.901 1.00 54.97 134 GLU A C 1
ATOM 1017 O O . GLU A 1 134 ? -9.292 13.553 -10.695 1.00 54.97 134 GLU A O 1
ATOM 1022 N N . ALA A 1 135 ? -10.856 12.891 -12.139 1.00 47.19 135 ALA A N 1
ATOM 1023 C CA . ALA A 1 135 ? -10.334 13.644 -13.265 1.00 47.19 135 ALA A CA 1
ATOM 1024 C C . ALA A 1 135 ? -10.996 15.027 -13.216 1.00 47.19 135 ALA A C 1
ATOM 1026 O O . ALA A 1 135 ? -12.090 15.212 -13.753 1.00 47.19 135 ALA A O 1
ATOM 1027 N N . ILE A 1 136 ? -10.376 16.011 -12.556 1.00 39.03 136 ILE A N 1
ATOM 1028 C CA . ILE A 1 136 ? -10.855 17.396 -12.647 1.00 39.03 136 ILE A CA 1
ATOM 1029 C C . ILE A 1 136 ? -10.632 17.875 -14.091 1.00 39.03 136 ILE A C 1
ATOM 1031 O O . ILE A 1 136 ? -9.593 18.435 -14.437 1.00 39.03 136 ILE A O 1
ATOM 1035 N N . PHE A 1 137 ? -11.636 17.696 -14.950 1.00 37.62 137 PHE A N 1
ATOM 1036 C CA . PHE A 1 137 ? -11.778 18.437 -16.203 1.00 37.62 137 PHE A CA 1
ATOM 1037 C C . PHE A 1 137 ? -12.313 19.841 -15.889 1.00 37.62 137 PHE A C 1
ATOM 1039 O O . PHE A 1 137 ? -13.420 20.215 -16.266 1.00 37.62 137 PHE A O 1
ATOM 1046 N N . SER A 1 138 ? -11.528 20.648 -15.175 1.00 33.28 138 SER A N 1
ATOM 1047 C CA . SER A 1 138 ? -11.797 22.084 -15.052 1.00 33.28 138 SER A CA 1
ATOM 1048 C C . SER A 1 138 ? -11.189 22.803 -16.255 1.00 33.28 138 SER A C 1
ATOM 1050 O O . SER A 1 138 ? -10.162 23.473 -16.159 1.00 33.28 138 SER A O 1
ATOM 1052 N N . GLY A 1 139 ? -11.830 22.645 -17.407 1.00 32.00 139 GLY A N 1
ATOM 1053 C CA . GLY A 1 139 ? -11.516 23.375 -18.625 1.00 32.00 139 GLY A CA 1
ATOM 1054 C C . GLY A 1 139 ? -12.577 23.089 -19.673 1.00 32.00 139 GLY A C 1
ATOM 1055 O O . GLY A 1 139 ? -12.879 21.930 -19.945 1.00 32.00 139 GLY A O 1
ATOM 1056 N N . THR A 1 140 ? -13.177 24.142 -20.229 1.00 30.62 140 THR A N 1
ATOM 1057 C CA . THR A 1 140 ? -14.120 24.058 -21.347 1.00 30.62 140 THR A CA 1
ATOM 1058 C C . THR A 1 140 ? -13.567 23.103 -22.397 1.00 30.62 140 THR A C 1
ATOM 1060 O O . THR A 1 140 ? -12.425 23.264 -22.821 1.00 30.62 140 THR A O 1
ATOM 1063 N N . VAL A 1 141 ? -14.372 22.114 -22.788 1.00 32.22 141 VAL A N 1
ATOM 1064 C CA . VAL A 1 141 ? -14.028 21.086 -23.773 1.00 32.22 141 VAL A CA 1
ATOM 1065 C C . VAL A 1 141 ? -13.745 21.756 -25.121 1.00 32.22 141 VAL A C 1
ATOM 1067 O O . VAL A 1 141 ? -14.620 21.906 -25.967 1.00 32.22 141 VAL A O 1
ATOM 1070 N N . GLY A 1 142 ? -12.511 22.215 -25.305 1.00 27.81 142 GLY A N 1
ATOM 1071 C CA . GLY A 1 142 ? -11.927 22.449 -26.608 1.00 27.81 142 GLY A CA 1
ATOM 1072 C C . GLY A 1 142 ? -11.519 21.089 -27.144 1.00 27.81 142 GLY A C 1
ATOM 1073 O O . GLY A 1 142 ? -10.682 20.417 -26.549 1.00 27.81 142 GLY A O 1
ATOM 1074 N N . SER A 1 143 ? -12.146 20.660 -28.235 1.00 31.56 143 SER A N 1
ATOM 1075 C CA . SER A 1 143 ? -11.747 19.476 -28.990 1.00 31.56 143 SER A CA 1
ATOM 1076 C C . SER A 1 143 ? -10.270 19.597 -29.378 1.00 31.56 143 SER A C 1
ATOM 1078 O O . SER A 1 143 ? -9.919 20.316 -30.312 1.00 31.56 143 SER A O 1
ATOM 1080 N N . GLY A 1 144 ? -9.404 18.941 -28.621 1.00 26.66 144 GLY A N 1
ATOM 1081 C CA . GLY A 1 144 ? -7.967 19.047 -28.785 1.00 26.66 144 GLY A CA 1
ATOM 1082 C C . GLY A 1 144 ? -7.266 18.235 -27.715 1.00 26.66 144 GLY A C 1
ATOM 1083 O O . GLY A 1 144 ? -6.831 18.770 -26.700 1.00 26.66 144 GLY A O 1
ATOM 1084 N N . CYS A 1 145 ? -7.146 16.928 -27.955 1.00 30.38 145 CYS A N 1
ATOM 1085 C CA . CYS A 1 145 ? -6.016 16.174 -27.424 1.00 30.38 145 CYS A CA 1
ATOM 1086 C C . CYS A 1 145 ? -4.751 16.995 -27.733 1.00 30.38 145 CYS A C 1
ATOM 1088 O O . CYS A 1 145 ? -4.626 17.481 -28.853 1.00 30.38 145 CYS A O 1
ATOM 1090 N N . TYR A 1 146 ? -3.855 17.159 -26.761 1.00 32.75 146 TYR A N 1
ATOM 1091 C CA . TYR A 1 146 ? -2.692 18.064 -26.792 1.00 32.75 146 TYR A CA 1
ATOM 1092 C C . TYR A 1 146 ? -3.002 19.533 -26.460 1.00 32.75 146 TYR A C 1
ATOM 1094 O O . TYR A 1 146 ? -3.039 20.411 -27.316 1.00 32.75 146 TYR A O 1
ATOM 1102 N N . GLY A 1 147 ? -3.127 19.820 -25.164 1.00 24.47 147 GLY A N 1
ATOM 1103 C CA . GLY A 1 147 ? -3.098 21.184 -24.645 1.00 24.47 147 GLY A CA 1
ATOM 1104 C C . GLY A 1 147 ? -2.744 21.188 -23.166 1.00 24.47 147 GLY A C 1
ATOM 1105 O O . GLY A 1 147 ? -3.531 20.749 -22.335 1.00 24.47 147 GLY A O 1
ATOM 1106 N N . ALA A 1 148 ? -1.535 21.638 -22.840 1.00 37.41 148 ALA A N 1
ATOM 1107 C CA . ALA A 1 148 ? -1.077 21.806 -21.472 1.00 37.41 148 ALA A CA 1
ATOM 1108 C C . ALA A 1 148 ? -1.863 22.928 -20.774 1.00 37.41 148 ALA A C 1
ATOM 1110 O O . ALA A 1 148 ? -1.776 24.087 -21.175 1.00 37.41 148 ALA A O 1
ATOM 1111 N N . THR A 1 149 ? -2.563 22.588 -19.692 1.00 29.17 149 THR A N 1
ATOM 1112 C CA . THR A 1 149 ? -2.949 23.535 -18.640 1.00 29.17 149 THR A CA 1
ATOM 1113 C C . THR A 1 149 ? -2.731 22.888 -17.276 1.00 29.17 149 THR A C 1
ATOM 1115 O O . THR A 1 149 ? -3.189 21.781 -16.999 1.00 29.17 149 THR A O 1
ATOM 1118 N N . THR A 1 150 ? -1.978 23.597 -16.447 1.00 39.00 150 THR A N 1
ATOM 1119 C CA . THR A 1 150 ? -1.583 23.282 -15.075 1.00 39.00 150 THR A CA 1
ATOM 1120 C C . THR A 1 150 ? -2.787 23.324 -14.130 1.00 39.00 150 THR A C 1
ATOM 1122 O O . THR A 1 150 ? -3.258 24.409 -13.803 1.00 39.00 150 THR A O 1
ATOM 1125 N N . ASN A 1 151 ? -3.303 22.147 -13.766 1.00 34.88 151 ASN A N 1
ATOM 1126 C CA . ASN A 1 151 ? -4.015 21.792 -12.521 1.00 34.88 151 ASN A CA 1
ATOM 1127 C C . ASN A 1 151 ? -4.600 20.379 -12.695 1.00 34.88 151 ASN A C 1
ATOM 1129 O O . ASN A 1 151 ? -5.812 20.180 -12.729 1.00 34.88 151 ASN A O 1
ATOM 1133 N N . ARG A 1 152 ? -3.728 19.386 -12.906 1.00 40.56 152 ARG A N 1
ATOM 1134 C CA . ARG A 1 152 ? -4.162 17.998 -13.078 1.00 40.56 152 ARG A CA 1
ATOM 1135 C C . ARG A 1 152 ? -4.372 17.379 -11.703 1.00 40.56 152 ARG A C 1
ATOM 1137 O O . ARG A 1 152 ? -3.406 16.998 -11.053 1.00 40.56 152 ARG A O 1
ATOM 1144 N N . ALA A 1 153 ? -5.629 17.265 -11.282 1.00 43.88 153 ALA A N 1
ATOM 1145 C CA . ALA A 1 153 ? -5.989 16.159 -10.409 1.00 43.88 153 ALA A CA 1
ATOM 1146 C C . ALA A 1 153 ? -5.689 14.882 -11.198 1.00 43.88 153 ALA A C 1
ATOM 1148 O O . ALA A 1 153 ? -6.285 14.630 -12.246 1.00 43.88 153 ALA A O 1
ATOM 1149 N N . VAL A 1 154 ? -4.657 14.170 -10.765 1.00 52.94 154 VAL A N 1
ATOM 1150 C CA . VAL A 1 154 ? -4.328 12.852 -11.288 1.00 52.94 154 VAL A CA 1
ATOM 1151 C C . VAL A 1 154 ? -5.182 11.895 -10.471 1.00 52.94 154 VAL A C 1
ATOM 1153 O O . VAL A 1 154 ? -5.101 11.922 -9.245 1.00 52.94 154 VAL A O 1
ATOM 1156 N N . ALA A 1 155 ? -6.035 11.091 -11.105 1.00 61.44 155 ALA A N 1
ATOM 1157 C CA . ALA A 1 155 ? -6.654 9.990 -10.372 1.00 61.44 155 ALA A CA 1
ATOM 1158 C C . ALA A 1 155 ? -5.533 9.061 -9.889 1.00 61.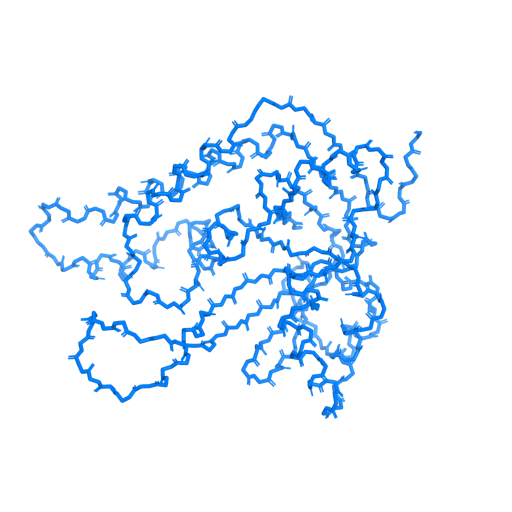44 155 ALA A C 1
ATOM 1160 O O . ALA A 1 155 ? -4.583 8.841 -10.631 1.00 61.44 155 ALA A O 1
ATOM 1161 N N . TYR A 1 156 ? -5.608 8.528 -8.676 1.00 68.31 156 TYR A N 1
ATOM 1162 C CA . TYR A 1 156 ? -4.608 7.582 -8.178 1.00 68.31 156 TYR A CA 1
ATOM 1163 C C . TYR A 1 156 ? -5.219 6.597 -7.189 1.00 68.31 156 TYR A C 1
ATOM 1165 O O . TYR A 1 156 ? -6.328 6.786 -6.676 1.00 68.31 156 TYR A O 1
ATOM 1173 N N . ARG A 1 157 ? -4.496 5.495 -6.989 1.00 77.88 157 ARG A N 1
ATOM 1174 C CA . ARG A 1 157 ? -4.883 4.356 -6.161 1.00 77.88 157 ARG A CA 1
ATOM 1175 C C . ARG A 1 157 ? -3.699 3.947 -5.317 1.00 77.88 157 ARG A C 1
ATOM 1177 O O . ARG A 1 157 ? -2.615 3.726 -5.851 1.00 77.88 157 ARG A O 1
ATOM 1184 N N . GLU A 1 158 ? -3.926 3.787 -4.030 1.00 83.31 158 GLU A N 1
ATOM 1185 C CA . GLU A 1 158 ? -2.888 3.363 -3.100 1.00 83.31 158 GLU A CA 1
ATOM 1186 C C . GLU A 1 158 ? -3.501 2.619 -1.922 1.00 83.31 158 GLU A C 1
ATOM 1188 O O . GLU A 1 158 ? -4.669 2.806 -1.577 1.00 83.31 158 GLU A O 1
ATOM 1193 N N . PHE A 1 159 ? -2.711 1.754 -1.298 1.00 90.62 159 PHE A N 1
ATOM 1194 C CA . PHE A 1 159 ? -3.034 1.220 0.013 1.00 90.62 159 PHE A CA 1
ATOM 1195 C C . PHE A 1 159 ? -2.271 2.004 1.065 1.00 90.62 159 PHE A C 1
ATOM 1197 O O . PHE A 1 159 ? -1.062 2.151 0.963 1.00 90.62 159 PHE A O 1
ATOM 1204 N N . TYR A 1 160 ? -2.944 2.414 2.126 1.00 93.06 160 TYR A N 1
ATOM 1205 C CA . TYR A 1 160 ? -2.308 2.847 3.356 1.00 93.06 160 TYR A CA 1
ATOM 1206 C C . TYR A 1 160 ? -2.351 1.712 4.380 1.00 93.06 160 TYR A C 1
ATOM 1208 O O . TYR A 1 160 ? -3.429 1.272 4.787 1.00 93.06 160 TYR A O 1
ATOM 1216 N N . LEU A 1 161 ? -1.191 1.226 4.819 1.00 94.19 161 LEU A N 1
ATOM 1217 C CA . LEU A 1 161 ? -1.084 0.270 5.920 1.00 94.19 161 LEU A CA 1
ATOM 1218 C C . LEU A 1 161 ? -0.784 1.036 7.202 1.00 94.19 161 LEU A C 1
ATOM 1220 O O . LEU A 1 161 ? 0.341 1.492 7.385 1.00 94.19 161 LEU A O 1
ATOM 1224 N N . GLY A 1 162 ? -1.773 1.160 8.088 1.00 92.56 162 GLY A N 1
ATOM 1225 C CA . GLY A 1 162 ? -1.591 1.809 9.394 1.00 92.56 162 GLY A CA 1
ATOM 1226 C C . GLY A 1 162 ? -1.569 0.851 10.581 1.00 92.56 162 GLY A C 1
ATOM 1227 O O . GLY A 1 162 ? -1.064 1.191 11.642 1.00 92.56 162 GLY A O 1
ATOM 1228 N N . ASN A 1 163 ? -2.077 -0.372 10.426 1.00 95.56 163 ASN A N 1
ATOM 1229 C CA . ASN A 1 163 ? -2.209 -1.310 11.537 1.00 95.56 163 ASN A CA 1
ATOM 1230 C C . ASN A 1 163 ? -1.150 -2.418 11.467 1.00 95.56 163 ASN A C 1
ATOM 1232 O O . ASN A 1 163 ? -1.323 -3.429 10.783 1.00 95.56 163 ASN A O 1
ATOM 1236 N N . ILE A 1 164 ? -0.040 -2.218 12.184 1.00 94.62 164 ILE A N 1
ATOM 1237 C CA . ILE A 1 164 ? 1.109 -3.136 12.167 1.00 94.62 164 ILE A CA 1
ATOM 1238 C C . ILE A 1 164 ? 0.759 -4.518 12.731 1.00 94.62 164 ILE A C 1
ATOM 1240 O O . ILE A 1 164 ? 1.349 -5.515 12.319 1.00 94.62 164 ILE A O 1
ATOM 1244 N N . ASP A 1 165 ? -0.243 -4.597 13.611 1.00 96.06 165 ASP A N 1
ATOM 1245 C CA . ASP A 1 165 ? -0.712 -5.862 14.178 1.00 96.06 165 ASP A CA 1
ATOM 1246 C C . ASP A 1 165 ? -1.345 -6.759 13.107 1.00 96.06 165 ASP A C 1
ATOM 1248 O O . ASP A 1 165 ? -1.440 -7.967 13.308 1.00 96.06 165 ASP A O 1
ATOM 1252 N N . MET A 1 166 ? -1.768 -6.205 11.964 1.00 97.31 166 MET A N 1
ATOM 1253 C CA . MET A 1 166 ? -2.316 -6.957 10.830 1.00 97.31 166 MET A CA 1
ATOM 1254 C C . MET A 1 166 ? -1.286 -7.277 9.745 1.00 97.31 166 MET A C 1
ATOM 1256 O O . MET A 1 166 ? -1.625 -7.936 8.762 1.00 97.31 166 MET A O 1
ATOM 1260 N N . VAL A 1 167 ? -0.024 -6.888 9.925 1.00 96.94 167 VAL A N 1
ATOM 1261 C CA . VAL A 1 167 ? 1.088 -7.396 9.116 1.00 96.94 167 VAL A CA 1
ATOM 1262 C C . VAL A 1 167 ? 1.521 -8.732 9.717 1.00 96.94 167 VAL A C 1
ATOM 1264 O O . VAL A 1 167 ? 1.820 -8.821 10.901 1.00 96.94 167 VAL A O 1
ATOM 1267 N N . ALA A 1 168 ? 1.510 -9.801 8.927 1.00 96.69 168 ALA A N 1
ATOM 1268 C CA . ALA A 1 168 ? 2.025 -11.105 9.337 1.00 96.69 168 ALA A CA 1
ATOM 1269 C C . ALA A 1 168 ? 3.557 -11.124 9.270 1.00 96.69 168 ALA A C 1
ATOM 1271 O O . ALA A 1 168 ? 4.233 -11.537 10.209 1.00 96.69 168 ALA A O 1
ATOM 1272 N N . GLU A 1 169 ? 4.089 -10.635 8.155 1.00 97.06 169 GLU A N 1
ATOM 1273 C CA . GLU A 1 169 ? 5.509 -10.646 7.831 1.00 97.06 169 GLU A CA 1
ATOM 1274 C C . GLU A 1 169 ? 5.829 -9.442 6.952 1.00 97.06 169 GLU A C 1
ATOM 1276 O O . GLU A 1 169 ? 4.999 -9.011 6.145 1.00 97.06 169 GLU A O 1
ATOM 1281 N N . TRP A 1 170 ? 7.043 -8.922 7.074 1.00 97.56 170 TRP A N 1
ATOM 1282 C CA . TRP A 1 170 ? 7.604 -7.999 6.106 1.00 97.56 170 TRP A CA 1
ATOM 1283 C C . TRP A 1 170 ? 9.047 -8.376 5.775 1.00 97.56 170 TRP A C 1
ATOM 1285 O O . TRP A 1 170 ? 9.752 -8.998 6.568 1.00 97.56 170 TRP A O 1
ATOM 1295 N N . SER A 1 171 ? 9.504 -8.019 4.581 1.00 97.69 171 SER A N 1
ATOM 1296 C CA . SER A 1 171 ? 10.854 -8.351 4.145 1.00 97.69 171 SER A CA 1
ATOM 1297 C C . SER A 1 171 ? 11.472 -7.291 3.242 1.00 97.69 171 SER A C 1
ATOM 1299 O O . SER A 1 171 ? 10.777 -6.516 2.587 1.00 97.69 171 SER A O 1
ATOM 1301 N N . LEU A 1 172 ? 12.802 -7.281 3.233 1.00 96.81 172 LEU A N 1
ATOM 1302 C CA . LEU A 1 172 ? 13.681 -6.417 2.453 1.00 96.81 172 LEU A CA 1
ATOM 1303 C C . LEU A 1 172 ? 14.723 -7.275 1.742 1.00 96.81 172 LEU A C 1
ATOM 1305 O O . LEU A 1 172 ? 15.179 -8.284 2.287 1.00 96.81 172 LEU A O 1
ATOM 1309 N N . GLY A 1 173 ? 15.166 -6.838 0.564 1.00 96.69 173 GLY A N 1
ATOM 1310 C CA . GLY A 1 173 ? 16.345 -7.413 -0.086 1.00 96.69 173 GLY A CA 1
ATOM 1311 C C . GLY A 1 173 ? 16.229 -8.907 -0.419 1.00 96.69 173 GLY A C 1
ATOM 1312 O O . GLY A 1 173 ? 17.248 -9.589 -0.514 1.00 96.69 173 GLY A O 1
ATOM 1313 N N . THR A 1 174 ? 15.017 -9.455 -0.537 1.00 98.12 174 THR A N 1
ATOM 1314 C CA . THR A 1 174 ? 14.799 -10.892 -0.762 1.00 98.12 174 THR A CA 1
ATOM 1315 C C . THR A 1 174 ? 14.852 -11.255 -2.244 1.00 98.12 174 THR A C 1
ATOM 1317 O O . THR A 1 174 ? 14.583 -10.428 -3.114 1.00 98.12 174 THR A O 1
ATOM 1320 N N . GLN A 1 175 ? 15.137 -12.529 -2.541 1.00 98.06 175 GLN A N 1
ATOM 1321 C CA . GLN A 1 175 ? 15.038 -13.052 -3.909 1.00 98.06 175 GLN A CA 1
ATOM 1322 C C . GLN A 1 175 ? 13.611 -12.918 -4.463 1.00 98.06 175 GLN A C 1
ATOM 1324 O O . GLN A 1 175 ? 13.447 -12.597 -5.630 1.00 98.06 175 GLN A O 1
ATOM 1329 N N . ALA A 1 176 ? 12.583 -13.065 -3.620 1.00 97.06 176 ALA A N 1
ATOM 1330 C CA . ALA A 1 176 ? 11.191 -12.910 -4.038 1.00 97.06 176 ALA A CA 1
ATOM 1331 C C . ALA A 1 176 ? 10.876 -11.497 -4.565 1.00 97.06 176 ALA A C 1
ATOM 1333 O O . ALA A 1 176 ? 10.094 -11.357 -5.501 1.00 97.06 176 ALA A O 1
ATOM 1334 N N . ILE A 1 177 ? 11.492 -10.451 -4.000 1.00 97.06 177 ILE A N 1
ATOM 1335 C CA . ILE A 1 177 ? 11.361 -9.079 -4.516 1.00 97.06 177 ILE A CA 1
ATOM 1336 C C . ILE A 1 177 ? 12.071 -8.945 -5.871 1.00 97.06 177 ILE A C 1
ATOM 1338 O O . ILE A 1 177 ? 11.512 -8.358 -6.793 1.00 97.06 177 ILE A O 1
ATOM 1342 N N . VAL A 1 178 ? 13.266 -9.529 -6.018 1.00 97.94 178 VAL A N 1
ATOM 1343 C CA . VAL A 1 178 ? 14.003 -9.544 -7.296 1.00 97.94 178 VAL A CA 1
ATOM 1344 C C . VAL A 1 178 ? 13.210 -10.255 -8.392 1.00 97.94 178 VAL A C 1
ATOM 1346 O O . VAL A 1 178 ? 13.101 -9.742 -9.505 1.00 97.94 178 VAL A O 1
ATOM 1349 N N . ASP A 1 179 ? 12.641 -11.417 -8.081 1.00 97.06 179 ASP A N 1
ATOM 1350 C CA . ASP A 1 179 ? 11.810 -12.176 -9.015 1.00 97.06 179 ASP A CA 1
ATOM 1351 C C . ASP A 1 179 ? 10.563 -11.370 -9.388 1.00 97.06 179 ASP A C 1
ATOM 1353 O O . ASP A 1 179 ? 10.229 -11.256 -10.563 1.00 97.06 179 ASP A O 1
ATOM 1357 N N . ARG A 1 180 ? 9.935 -10.701 -8.411 1.00 94.50 180 ARG A N 1
ATOM 1358 C CA . ARG A 1 180 ? 8.779 -9.838 -8.661 1.00 94.50 180 ARG A CA 1
ATOM 1359 C C . ARG A 1 180 ? 9.095 -8.662 -9.588 1.00 94.50 180 ARG A C 1
ATOM 1361 O O . ARG A 1 180 ? 8.298 -8.399 -10.484 1.00 94.50 180 ARG A O 1
ATOM 1368 N N . LEU A 1 181 ? 10.228 -7.980 -9.395 1.00 95.31 181 LEU A N 1
ATOM 1369 C CA . LEU A 1 181 ? 10.683 -6.894 -10.276 1.00 95.31 181 LEU A CA 1
ATOM 1370 C C . LEU A 1 181 ? 10.831 -7.374 -11.720 1.00 95.31 181 LEU A C 1
ATOM 1372 O O . L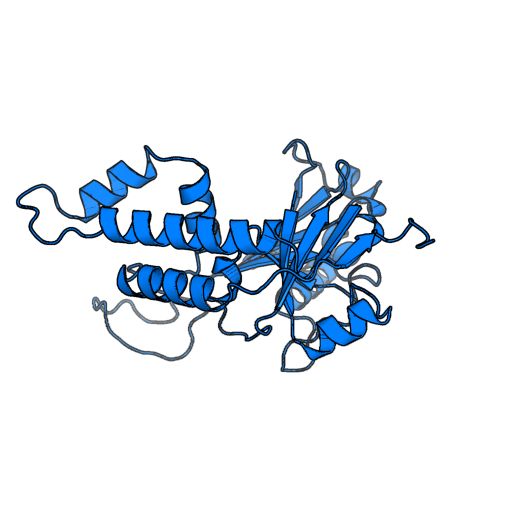EU A 1 181 ? 10.327 -6.736 -12.642 1.00 95.31 181 LEU A O 1
ATOM 1376 N N . ARG A 1 182 ? 11.493 -8.520 -11.908 1.00 96.31 182 ARG A N 1
ATOM 1377 C CA . ARG A 1 182 ? 11.714 -9.111 -13.232 1.00 96.31 182 ARG A CA 1
ATOM 1378 C C . ARG A 1 182 ? 10.414 -9.545 -13.886 1.00 96.31 182 ARG A C 1
ATOM 1380 O O . ARG A 1 182 ? 10.215 -9.257 -15.062 1.00 96.31 182 ARG A O 1
ATOM 1387 N N . ASP A 1 183 ? 9.539 -10.207 -13.135 1.00 92.88 183 ASP A N 1
ATOM 1388 C CA . ASP A 1 183 ? 8.260 -10.652 -13.667 1.00 92.88 183 ASP A CA 1
ATOM 1389 C C . ASP A 1 183 ? 7.389 -9.458 -14.082 1.00 92.88 183 ASP A C 1
ATOM 1391 O O . ASP A 1 183 ? 6.827 -9.473 -15.168 1.00 92.88 183 ASP A O 1
ATOM 1395 N N . GLU A 1 184 ? 7.275 -8.413 -13.250 1.00 89.62 184 GLU A N 1
ATOM 1396 C CA . GLU A 1 184 ? 6.489 -7.223 -13.608 1.00 89.62 184 GLU A CA 1
ATOM 1397 C C . GLU A 1 184 ? 7.097 -6.462 -14.793 1.00 89.62 184 GLU A C 1
ATOM 1399 O O . GLU A 1 184 ? 6.360 -6.030 -15.678 1.00 89.62 184 GLU A O 1
ATOM 1404 N N . ALA A 1 185 ? 8.426 -6.336 -14.870 1.00 92.00 185 ALA A N 1
ATOM 1405 C CA . ALA A 1 185 ? 9.081 -5.752 -16.039 1.00 92.00 185 ALA A CA 1
ATOM 1406 C C . ALA A 1 185 ? 8.800 -6.568 -17.313 1.00 92.00 185 ALA A C 1
ATOM 1408 O O . ALA A 1 185 ? 8.493 -6.000 -18.363 1.00 92.00 185 ALA A O 1
ATOM 1409 N N . ALA A 1 186 ? 8.855 -7.900 -17.231 1.00 91.75 186 ALA A N 1
ATOM 1410 C CA . ALA A 1 186 ? 8.519 -8.783 -18.343 1.00 91.75 186 ALA A CA 1
ATOM 1411 C C . ALA A 1 186 ? 7.038 -8.667 -18.746 1.00 91.75 186 ALA A C 1
ATOM 1413 O O . ALA A 1 186 ? 6.755 -8.570 -19.941 1.00 91.75 186 ALA A O 1
ATOM 1414 N N . ASP A 1 187 ? 6.116 -8.606 -17.779 1.00 84.38 187 ASP A N 1
ATOM 1415 C CA . ASP A 1 187 ? 4.681 -8.391 -18.011 1.00 84.38 187 ASP A CA 1
ATOM 1416 C C . ASP A 1 187 ? 4.444 -7.067 -18.766 1.00 84.38 187 ASP A C 1
ATOM 14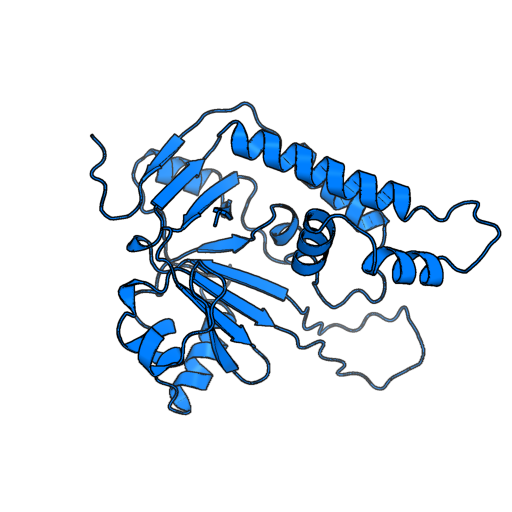18 O O . ASP A 1 187 ? 3.717 -7.035 -19.763 1.00 84.38 187 ASP A O 1
ATOM 1422 N N . LEU A 1 188 ? 5.105 -5.982 -18.339 1.00 84.38 188 LEU A N 1
ATOM 1423 C CA . LEU A 1 188 ? 5.030 -4.667 -18.985 1.00 84.38 188 LEU A CA 1
ATOM 1424 C C . LEU A 1 188 ? 5.614 -4.674 -20.403 1.00 84.38 188 LEU A C 1
ATOM 1426 O O . LEU A 1 188 ? 5.043 -4.058 -21.301 1.00 84.38 188 LEU A O 1
ATOM 1430 N N . ARG A 1 189 ? 6.720 -5.385 -20.646 1.00 87.50 189 ARG A N 1
ATOM 1431 C CA . ARG A 1 189 ? 7.281 -5.507 -22.002 1.00 87.50 189 ARG A CA 1
ATOM 1432 C C . ARG A 1 189 ? 6.438 -6.369 -22.922 1.00 87.50 189 ARG A C 1
ATOM 1434 O O . ARG A 1 189 ? 6.305 -6.025 -24.092 1.00 87.50 189 ARG A O 1
ATOM 1441 N N . GLY A 1 190 ? 5.869 -7.457 -22.404 1.00 83.19 190 GLY A N 1
ATOM 1442 C CA . GLY A 1 190 ? 4.886 -8.252 -23.131 1.00 83.19 190 GLY A CA 1
ATOM 1443 C C . GLY A 1 190 ? 3.743 -7.353 -23.585 1.00 83.19 190 GLY A C 1
ATOM 1444 O O . GLY A 1 190 ? 3.495 -7.233 -24.778 1.00 83.19 190 GLY A O 1
ATOM 1445 N N . LEU A 1 191 ? 3.170 -6.598 -22.643 1.00 76.94 191 LEU A N 1
ATOM 1446 C CA . LEU A 1 191 ? 2.135 -5.607 -22.920 1.00 76.94 191 LEU A CA 1
ATOM 1447 C C . LEU A 1 191 ? 2.550 -4.584 -23.991 1.00 76.94 191 LEU A C 1
ATOM 1449 O O . LEU A 1 191 ? 1.776 -4.327 -24.906 1.00 76.94 191 LEU A O 1
ATOM 1453 N N . VAL A 1 192 ? 3.758 -4.020 -23.921 1.00 79.31 192 VAL A N 1
ATOM 1454 C CA . VAL A 1 192 ? 4.279 -3.109 -24.957 1.00 79.31 192 VAL A CA 1
ATOM 1455 C C . VAL A 1 192 ? 4.326 -3.777 -26.328 1.00 79.31 192 VAL A C 1
ATOM 1457 O O . VAL A 1 192 ? 3.869 -3.182 -27.299 1.00 79.31 192 VAL A O 1
ATOM 1460 N N . ALA A 1 193 ? 4.858 -4.998 -26.409 1.00 80.69 193 ALA A N 1
ATOM 1461 C CA . ALA A 1 193 ? 4.984 -5.736 -27.662 1.00 80.69 193 ALA A CA 1
ATOM 1462 C C . ALA A 1 193 ? 3.617 -6.070 -28.270 1.00 80.69 193 ALA A C 1
ATOM 1464 O O . ALA A 1 193 ? 3.452 -6.032 -29.485 1.00 80.69 193 ALA A O 1
ATOM 1465 N N . ASP A 1 194 ? 2.630 -6.369 -27.433 1.00 71.12 194 ASP A N 1
ATOM 1466 C CA . ASP A 1 194 ? 1.285 -6.668 -27.900 1.00 71.12 194 ASP A CA 1
ATOM 1467 C C . ASP A 1 194 ? 0.485 -5.424 -28.319 1.00 71.12 194 ASP A C 1
ATOM 1469 O O . ASP A 1 194 ? -0.416 -5.519 -29.153 1.00 71.12 194 ASP A O 1
ATOM 1473 N N . LEU A 1 195 ? 0.793 -4.267 -27.724 1.00 70.25 195 LEU A N 1
ATOM 1474 C CA . LEU A 1 195 ? 0.212 -2.970 -28.081 1.00 70.25 195 LEU A CA 1
ATOM 1475 C C . LEU A 1 195 ? 0.939 -2.298 -29.256 1.00 70.25 195 LEU A C 1
ATOM 1477 O O . LEU A 1 195 ? 0.480 -1.262 -29.748 1.00 70.25 195 LEU A O 1
ATOM 1481 N N . ASP A 1 196 ? 2.064 -2.852 -29.713 1.00 68.06 196 ASP A N 1
ATOM 1482 C CA . ASP A 1 196 ? 2.784 -2.361 -30.882 1.00 68.06 196 ASP A CA 1
ATOM 1483 C C . ASP A 1 196 ? 1.999 -2.677 -32.166 1.00 68.06 196 ASP A C 1
ATOM 1485 O O . ASP A 1 196 ? 2.177 -3.694 -32.833 1.00 68.06 196 ASP A O 1
ATOM 1489 N N . CYS A 1 197 ? 1.097 -1.764 -32.520 1.00 63.12 197 CYS A N 1
ATOM 1490 C CA . CYS A 1 197 ? 0.291 -1.823 -33.735 1.00 63.12 197 CYS A CA 1
ATOM 1491 C C . CYS A 1 197 ? 1.077 -1.425 -35.005 1.00 63.12 197 CYS A C 1
ATOM 1493 O O . CYS A 1 197 ? 0.464 -1.215 -36.063 1.00 63.12 197 CYS A O 1
ATOM 1495 N N . THR A 1 198 ? 2.408 -1.261 -34.947 1.00 58.66 198 THR A N 1
ATOM 1496 C CA . THR A 1 198 ? 3.185 -0.879 -36.132 1.00 58.66 198 THR A CA 1
ATOM 1497 C C . THR A 1 198 ? 3.135 -1.984 -37.195 1.00 58.66 198 THR A C 1
ATOM 1499 O O . THR A 1 198 ? 3.595 -3.105 -37.018 1.00 58.66 198 THR A O 1
ATOM 1502 N N . GLY A 1 199 ? 2.526 -1.668 -38.344 1.00 53.78 199 GLY A N 1
ATOM 1503 C CA . GLY A 1 199 ? 2.414 -2.586 -39.484 1.00 53.78 199 GLY A CA 1
ATOM 1504 C C . GLY A 1 199 ? 1.086 -3.340 -39.611 1.00 53.78 199 GLY A C 1
ATOM 1505 O O . GLY A 1 199 ? 0.920 -4.089 -40.576 1.00 53.78 199 GLY A O 1
ATOM 1506 N N . MET A 1 200 ? 0.112 -3.128 -38.719 1.00 52.44 200 MET A N 1
ATOM 1507 C CA . MET A 1 200 ? -1.220 -3.718 -38.892 1.00 52.44 200 MET A CA 1
ATOM 1508 C C . MET A 1 200 ? -2.035 -2.975 -39.963 1.00 52.44 200 MET A C 1
ATOM 1510 O O . MET A 1 200 ? -2.313 -1.783 -39.851 1.00 52.44 200 MET A O 1
ATOM 1514 N N . VAL A 1 201 ? -2.447 -3.705 -41.006 1.00 45.31 201 VAL A N 1
ATOM 1515 C CA . VAL A 1 201 ? -3.444 -3.271 -41.999 1.00 45.31 201 VAL A CA 1
ATOM 1516 C C . VAL A 1 201 ? -4.745 -4.006 -41.670 1.00 45.31 201 VAL A C 1
ATOM 1518 O O . VAL A 1 201 ? -4.942 -5.147 -42.078 1.00 45.31 201 VAL A O 1
ATOM 1521 N N . GLY A 1 202 ? -5.598 -3.407 -40.845 1.00 51.56 202 GLY A N 1
ATOM 1522 C CA . GLY A 1 202 ? -6.753 -4.086 -40.250 1.00 51.56 202 GLY A CA 1
ATOM 1523 C C . GLY A 1 202 ? -7.466 -3.197 -39.233 1.00 51.56 202 GLY A C 1
ATOM 1524 O O . GLY A 1 202 ? -7.168 -2.002 -39.223 1.00 51.56 202 GLY A O 1
ATOM 1525 N N . PRO A 1 203 ? -8.419 -3.725 -38.433 1.00 49.31 203 PRO A N 1
ATOM 1526 C CA . PRO A 1 203 ? -9.209 -2.915 -37.507 1.00 49.31 203 PRO A CA 1
ATOM 1527 C C . PRO A 1 203 ? -8.300 -2.047 -36.635 1.00 49.31 203 PRO A C 1
ATOM 1529 O O . PRO A 1 203 ? -7.141 -2.388 -36.383 1.00 49.31 203 PRO A O 1
ATOM 1532 N N . SER A 1 204 ? -8.808 -0.873 -36.273 1.00 56.28 204 SER A N 1
ATOM 1533 C CA . SER A 1 204 ? -8.008 0.160 -35.629 1.00 56.28 204 SER A CA 1
ATOM 1534 C C . SER A 1 204 ? -7.388 -0.387 -34.343 1.00 56.28 204 SER A C 1
ATOM 1536 O O . SER A 1 204 ? -7.959 -1.256 -33.693 1.00 56.28 204 SER A O 1
ATOM 1538 N N . CYS A 1 205 ? -6.222 0.123 -33.945 1.00 53.81 205 CYS A N 1
ATOM 1539 C CA . CYS A 1 205 ? -5.562 -0.282 -32.698 1.00 53.81 205 CYS A CA 1
ATOM 1540 C C . CYS A 1 205 ? -6.522 -0.205 -31.478 1.00 53.81 205 CYS A C 1
ATOM 1542 O O . CYS A 1 205 ? -6.390 -0.977 -30.536 1.00 53.81 205 CYS A O 1
ATOM 1544 N N . ALA A 1 206 ? -7.554 0.650 -31.541 1.00 50.06 206 ALA A N 1
ATOM 1545 C CA . ALA A 1 206 ? -8.642 0.723 -30.565 1.00 50.06 206 ALA A CA 1
ATOM 1546 C C . ALA A 1 206 ? -9.501 -0.557 -30.486 1.00 50.06 206 ALA A C 1
ATOM 1548 O O . ALA A 1 206 ? -9.801 -1.013 -29.390 1.00 50.06 206 ALA A O 1
ATOM 1549 N N . ASP A 1 207 ? -9.827 -1.188 -31.617 1.00 49.41 207 ASP A N 1
ATOM 1550 C CA . ASP A 1 207 ? -10.607 -2.433 -31.659 1.00 49.41 207 ASP A CA 1
ATOM 1551 C C . ASP A 1 207 ? -9.829 -3.615 -31.047 1.00 49.41 207 ASP A C 1
ATOM 1553 O O . ASP A 1 207 ? -10.411 -4.527 -30.459 1.00 49.41 207 ASP A O 1
ATOM 1557 N N . ILE A 1 208 ? -8.495 -3.595 -31.174 1.00 52.09 208 ILE A N 1
ATOM 1558 C CA . ILE A 1 208 ? -7.605 -4.588 -30.560 1.00 52.09 208 ILE A CA 1
ATOM 1559 C C . ILE A 1 208 ? -7.554 -4.378 -29.058 1.00 52.09 208 ILE A C 1
ATOM 1561 O O . ILE A 1 208 ? -7.725 -5.358 -28.346 1.00 52.09 208 ILE A O 1
ATOM 1565 N N . VAL A 1 209 ? -7.377 -3.135 -28.594 1.00 51.62 209 VAL A N 1
ATOM 1566 C CA . VAL A 1 209 ? -7.389 -2.767 -27.168 1.00 51.62 209 VAL A CA 1
ATOM 1567 C C . VAL A 1 209 ? -8.717 -3.160 -26.506 1.00 51.62 209 VAL A C 1
ATOM 1569 O O . VAL A 1 209 ? -8.698 -3.774 -25.440 1.00 51.62 209 VAL A O 1
ATOM 1572 N N . ASP A 1 210 ? -9.856 -2.915 -27.158 1.00 48.28 210 ASP A N 1
ATOM 1573 C CA . ASP A 1 210 ? -11.179 -3.290 -26.642 1.00 48.28 210 ASP A CA 1
ATOM 1574 C C . ASP A 1 210 ? -11.377 -4.816 -26.580 1.00 48.28 210 ASP A C 1
ATOM 1576 O O . ASP A 1 210 ? -11.891 -5.346 -25.592 1.00 48.28 210 ASP A O 1
ATOM 1580 N N . ALA A 1 211 ? -10.926 -5.557 -27.599 1.00 45.62 211 ALA A N 1
ATOM 1581 C CA . ALA A 1 211 ? -10.929 -7.022 -27.569 1.00 45.62 211 ALA A CA 1
ATOM 1582 C C . ALA A 1 211 ? -9.967 -7.585 -26.504 1.00 45.62 211 ALA A C 1
ATOM 1584 O O . ALA A 1 211 ? -10.229 -8.640 -25.916 1.00 45.62 211 ALA A O 1
ATOM 1585 N N . TRP A 1 212 ? -8.879 -6.864 -26.239 1.00 46.28 212 TRP A N 1
ATOM 1586 C CA . TRP A 1 212 ? -7.826 -7.206 -25.291 1.00 46.28 212 TRP A CA 1
ATOM 1587 C C . TRP A 1 212 ? -8.270 -7.155 -23.835 1.00 46.28 212 TRP A C 1
ATOM 1589 O O . TRP A 1 212 ? -8.042 -8.112 -23.095 1.00 46.28 212 TRP A O 1
ATOM 1599 N N . VAL A 1 213 ? -8.955 -6.072 -23.456 1.00 47.38 213 VAL A N 1
ATOM 1600 C CA . VAL A 1 213 ? -9.532 -5.861 -22.116 1.00 47.38 213 VAL A CA 1
ATOM 1601 C C . VAL A 1 213 ? -10.488 -6.999 -21.724 1.00 47.38 213 VAL A C 1
ATOM 1603 O O . VAL A 1 213 ? -10.745 -7.227 -20.546 1.00 47.38 213 VAL A O 1
ATOM 1606 N N . LEU A 1 214 ? -11.009 -7.746 -22.700 1.00 44.91 214 LEU A N 1
ATOM 1607 C CA . LEU A 1 214 ? -11.992 -8.805 -22.488 1.00 44.91 214 LEU A CA 1
ATOM 1608 C C . LEU A 1 214 ? -11.404 -10.232 -22.402 1.00 44.91 214 LEU A C 1
ATOM 1610 O O . LEU A 1 214 ? -12.147 -11.140 -22.030 1.00 44.91 214 LEU A O 1
ATOM 1614 N N . HIS A 1 215 ? -10.125 -10.472 -22.745 1.00 42.78 215 HIS A N 1
ATOM 1615 C CA . HIS A 1 215 ? -9.614 -11.839 -23.004 1.00 42.78 215 HIS A CA 1
ATOM 1616 C C . HIS A 1 215 ? -8.273 -12.217 -22.338 1.00 42.78 215 HIS A C 1
ATOM 1618 O O . HIS A 1 215 ? -7.695 -13.242 -22.713 1.00 42.78 215 HIS A O 1
ATOM 1624 N N . ARG A 1 216 ? -7.752 -11.452 -21.367 1.00 52.16 216 ARG A N 1
ATOM 1625 C CA . ARG A 1 216 ? -6.405 -11.689 -20.807 1.00 52.16 216 ARG A CA 1
ATOM 1626 C C . ARG A 1 216 ? -6.318 -12.338 -19.428 1.00 52.16 216 ARG A C 1
ATOM 1628 O O . ARG A 1 216 ? -7.302 -12.574 -18.733 1.00 52.16 216 ARG A O 1
ATOM 1635 N N . ASP A 1 217 ? -5.073 -12.689 -19.087 1.00 54.84 217 ASP A N 1
ATOM 1636 C CA . ASP A 1 217 ? -4.657 -13.109 -17.753 1.00 54.84 217 ASP A CA 1
ATOM 1637 C C . ASP A 1 217 ? -4.976 -11.999 -16.743 1.00 54.84 217 ASP A C 1
ATOM 1639 O O . ASP A 1 217 ? -4.529 -10.856 -16.884 1.00 54.84 217 ASP A O 1
ATOM 1643 N N . LYS A 1 218 ? -5.708 -12.372 -15.688 1.00 57.81 218 LYS A N 1
ATOM 1644 C CA . LYS A 1 218 ? -6.133 -11.487 -14.599 1.00 57.81 218 LYS A CA 1
ATOM 1645 C C . LYS A 1 218 ? -4.973 -10.694 -13.994 1.00 57.81 218 LYS A C 1
ATOM 1647 O O . LYS A 1 218 ? -5.197 -9.608 -13.470 1.00 57.81 218 LYS A O 1
ATOM 1652 N N . ARG A 1 219 ? -3.739 -11.209 -14.044 1.00 50.53 219 ARG A N 1
ATOM 1653 C CA . ARG A 1 219 ? -2.555 -10.518 -13.518 1.00 50.53 219 ARG A CA 1
ATOM 1654 C C . ARG A 1 219 ? -2.256 -9.214 -14.268 1.00 50.53 219 ARG A C 1
ATOM 1656 O O . ARG A 1 219 ? -1.997 -8.208 -13.612 1.00 50.53 219 ARG A O 1
ATOM 1663 N N . VAL A 1 220 ? -2.327 -9.209 -15.601 1.00 56.62 220 VAL A N 1
ATOM 1664 C CA . VAL A 1 220 ? -2.060 -8.011 -16.425 1.00 56.62 220 VAL A CA 1
ATOM 1665 C C . VAL A 1 220 ? -3.174 -6.981 -16.248 1.00 56.62 220 VAL A C 1
ATOM 1667 O O . VAL A 1 220 ? -2.887 -5.795 -16.091 1.00 56.62 220 VAL A O 1
ATOM 1670 N N . ASP A 1 221 ? -4.426 -7.432 -16.157 1.00 56.94 221 ASP A N 1
ATOM 1671 C CA . ASP A 1 221 ? -5.566 -6.558 -15.859 1.00 56.94 221 ASP A CA 1
ATOM 1672 C C . ASP A 1 221 ? -5.427 -5.906 -14.483 1.00 56.94 221 ASP A C 1
ATOM 1674 O O . ASP A 1 221 ? -5.734 -4.728 -14.317 1.00 56.94 221 ASP A O 1
ATOM 1678 N N . CYS A 1 222 ? -4.922 -6.638 -13.486 1.00 54.66 222 CYS A N 1
ATOM 1679 C CA . CYS A 1 222 ? -4.660 -6.076 -12.168 1.00 54.66 222 CYS A CA 1
ATOM 1680 C C . CYS A 1 222 ? -3.481 -5.092 -12.167 1.00 54.66 222 CYS A C 1
ATOM 1682 O O . CYS A 1 222 ? -3.573 -4.081 -11.468 1.00 54.66 222 CYS A O 1
ATOM 1684 N N . ILE A 1 223 ? -2.417 -5.339 -12.947 1.00 57.34 223 ILE A N 1
ATOM 1685 C CA . ILE A 1 223 ? -1.333 -4.364 -13.156 1.00 57.34 223 ILE A CA 1
ATOM 1686 C C . ILE A 1 223 ? -1.938 -3.093 -13.749 1.00 57.34 223 ILE A C 1
ATOM 1688 O O . ILE A 1 223 ? -1.870 -2.050 -13.115 1.00 57.34 223 ILE A O 1
ATOM 1692 N N . LEU A 1 224 ? -2.638 -3.180 -14.880 1.00 58.38 224 LEU A N 1
ATOM 1693 C CA . LEU A 1 224 ? -3.282 -2.036 -15.535 1.00 58.38 224 LEU A CA 1
ATOM 1694 C C . LEU A 1 224 ? -4.293 -1.311 -14.633 1.00 58.38 224 LEU A C 1
ATOM 1696 O O . LEU A 1 224 ? -4.299 -0.085 -14.568 1.00 58.38 224 LEU A O 1
ATOM 1700 N N . ALA A 1 225 ? -5.109 -2.045 -13.875 1.00 55.84 225 ALA A N 1
ATOM 1701 C CA . ALA A 1 225 ? -6.047 -1.469 -12.913 1.00 55.84 225 ALA A CA 1
ATOM 1702 C C . ALA A 1 225 ? -5.348 -0.774 -11.732 1.00 55.84 225 ALA A C 1
ATOM 1704 O O . ALA A 1 225 ? -5.946 0.103 -11.101 1.00 55.84 225 ALA A O 1
ATOM 1705 N N . SER A 1 226 ? -4.106 -1.158 -11.432 1.00 51.38 226 SER A N 1
ATOM 1706 C CA . SER A 1 226 ? -3.245 -0.508 -10.437 1.00 51.38 226 SER A CA 1
ATOM 1707 C C . SER A 1 226 ? -2.436 0.643 -11.038 1.00 51.38 226 SER A C 1
ATOM 1709 O O . SER A 1 226 ? -2.109 1.584 -10.325 1.00 51.38 226 SER A O 1
ATOM 1711 N N . LEU A 1 227 ? -2.179 0.601 -12.351 1.00 56.19 227 LEU A N 1
ATOM 1712 C CA . LEU A 1 227 ? -1.579 1.673 -13.145 1.00 56.19 227 LEU A CA 1
ATOM 1713 C C . LEU A 1 227 ? -2.582 2.754 -13.563 1.00 56.19 227 LEU A C 1
ATOM 1715 O O . LEU A 1 227 ? -2.186 3.707 -14.231 1.00 56.19 227 LEU A O 1
ATOM 1719 N N . ALA A 1 228 ? -3.863 2.610 -13.207 1.00 47.78 228 ALA A N 1
ATOM 1720 C CA . ALA A 1 228 ? -4.940 3.522 -13.575 1.00 47.78 228 ALA A CA 1
ATOM 1721 C C . ALA A 1 228 ? -4.808 4.876 -12.854 1.00 47.78 228 ALA A C 1
ATOM 1723 O O . ALA A 1 228 ? -5.615 5.230 -11.993 1.00 47.78 228 ALA A O 1
ATOM 1724 N N . PHE A 1 229 ? -3.780 5.628 -13.242 1.00 47.38 229 PHE A N 1
ATOM 1725 C CA . PHE A 1 229 ? -3.612 7.038 -12.977 1.00 47.38 229 PHE A CA 1
ATOM 1726 C C . PHE A 1 229 ? -4.276 7.798 -14.123 1.00 47.38 229 PHE A C 1
ATOM 1728 O O . PHE A 1 229 ? -3.742 7.910 -15.227 1.00 47.38 229 PHE A O 1
ATOM 1735 N N . ALA A 1 230 ? -5.491 8.292 -13.901 1.00 36.38 230 ALA A N 1
ATOM 1736 C CA . ALA A 1 230 ? -6.190 9.088 -14.900 1.00 36.38 230 ALA A CA 1
ATOM 1737 C C . ALA A 1 230 ? -5.618 10.511 -14.903 1.00 36.38 230 ALA A C 1
ATOM 1739 O O . ALA A 1 230 ? -6.028 11.364 -14.123 1.00 36.38 230 ALA A O 1
ATOM 1740 N N . SER A 1 231 ? -4.667 10.760 -15.803 1.00 36.50 231 SER A N 1
ATOM 1741 C CA . SER A 1 231 ? -4.684 11.968 -16.644 1.00 36.50 231 SER A CA 1
ATOM 1742 C C . SER A 1 231 ? -3.866 11.840 -17.938 1.00 36.50 231 SER A C 1
ATOM 1744 O O . SER A 1 231 ? -3.492 12.852 -18.533 1.00 36.50 231 SER A O 1
ATOM 1746 N N . GLU A 1 232 ? -3.645 10.622 -18.438 1.00 39.38 232 GLU A N 1
ATOM 1747 C CA . GLU A 1 232 ? -3.251 10.427 -19.833 1.00 39.38 232 GLU A CA 1
ATOM 1748 C C . GLU A 1 232 ? -4.356 9.667 -20.555 1.00 39.38 232 GLU A C 1
ATOM 1750 O O . GLU A 1 232 ? -4.443 8.443 -20.572 1.00 39.38 232 GLU A O 1
ATOM 1755 N N . SER A 1 233 ? -5.262 10.443 -21.144 1.00 36.56 233 SER A N 1
ATOM 1756 C CA . SER A 1 233 ? -6.002 10.030 -22.327 1.00 36.56 233 SER A CA 1
ATOM 1757 C C . SER A 1 233 ? -4.990 9.533 -23.370 1.00 36.56 233 SER A C 1
ATOM 1759 O O . SER A 1 233 ? -4.410 10.335 -24.103 1.00 36.56 233 SER A O 1
ATOM 1761 N N . GLY A 1 234 ? -4.760 8.220 -23.351 1.00 40.81 234 GLY A N 1
ATOM 1762 C CA . GLY A 1 234 ? -3.736 7.497 -24.096 1.00 40.81 234 GLY A CA 1
ATOM 1763 C C . GLY A 1 234 ? -2.617 7.041 -23.168 1.00 40.81 234 GLY A C 1
ATOM 1764 O O . GLY A 1 234 ? -1.724 7.827 -22.898 1.00 40.81 234 GLY A O 1
ATOM 1765 N N . TYR A 1 235 ? -2.635 5.780 -22.719 1.00 49.41 235 TYR A N 1
ATOM 1766 C CA . TYR A 1 235 ? -1.425 5.131 -22.205 1.00 49.41 235 TYR A CA 1
ATOM 1767 C C . TYR A 1 235 ? -0.376 5.211 -23.319 1.00 49.41 235 TYR A C 1
ATOM 1769 O O . TYR A 1 235 ? -0.545 4.531 -24.338 1.00 49.41 235 TYR A O 1
ATOM 1777 N N . PRO A 1 236 ? 0.689 6.022 -23.210 1.00 51.91 236 PRO A N 1
ATOM 1778 C CA . PRO A 1 236 ? 1.737 5.949 -24.198 1.00 51.91 236 PRO A CA 1
ATOM 1779 C C . PRO A 1 236 ? 2.383 4.588 -23.966 1.00 51.91 236 PRO A C 1
ATOM 1781 O O . PRO A 1 236 ? 2.956 4.350 -22.905 1.00 51.91 236 PRO A O 1
ATOM 1784 N N . VAL A 1 237 ? 2.314 3.696 -24.951 1.00 58.59 237 VAL A N 1
ATOM 1785 C CA . VAL A 1 237 ? 3.092 2.444 -24.975 1.00 58.59 237 VAL A CA 1
ATOM 1786 C C . VAL A 1 237 ? 4.556 2.716 -24.582 1.00 58.59 237 VAL A C 1
ATOM 1788 O O . VAL A 1 237 ? 5.175 1.939 -23.862 1.00 58.59 237 VAL A O 1
ATOM 1791 N N . ALA A 1 238 ? 5.070 3.900 -24.940 1.00 60.16 238 ALA A N 1
ATOM 1792 C CA . ALA A 1 238 ? 6.364 4.410 -24.502 1.00 60.16 238 ALA A CA 1
ATOM 1793 C C . ALA A 1 238 ? 6.547 4.465 -22.969 1.00 60.16 238 ALA A C 1
ATOM 1795 O O . ALA A 1 238 ? 7.601 4.059 -22.490 1.00 60.16 238 ALA A O 1
ATOM 1796 N N . ARG A 1 239 ? 5.549 4.904 -22.183 1.00 76.50 239 ARG A N 1
ATOM 1797 C CA . ARG A 1 239 ? 5.657 4.948 -20.713 1.00 76.50 239 ARG A CA 1
ATOM 1798 C C . ARG A 1 239 ? 5.701 3.548 -20.113 1.00 76.50 239 ARG A C 1
ATOM 1800 O O . ARG A 1 239 ? 6.445 3.346 -19.164 1.00 76.50 239 ARG A O 1
ATOM 1807 N N . LEU A 1 240 ? 4.967 2.585 -20.674 1.00 78.19 240 LEU A N 1
ATOM 1808 C CA . LEU A 1 240 ? 5.022 1.188 -20.226 1.00 78.19 240 LEU A CA 1
ATOM 1809 C C . LEU A 1 240 ? 6.412 0.580 -20.457 1.00 78.19 240 LEU A C 1
ATOM 1811 O O . LEU A 1 240 ? 6.933 -0.100 -19.576 1.00 78.19 240 LEU A O 1
ATOM 1815 N N . GLY A 1 241 ? 7.037 0.887 -21.599 1.00 83.69 241 GLY A N 1
ATOM 1816 C CA . GLY A 1 241 ? 8.423 0.502 -21.876 1.00 83.69 241 GLY A CA 1
ATOM 1817 C C . GLY A 1 241 ? 9.400 1.125 -20.879 1.00 83.69 241 GLY A C 1
ATOM 1818 O O . GLY A 1 241 ? 10.191 0.411 -20.271 1.00 83.69 241 GLY A O 1
ATOM 1819 N N . THR A 1 242 ? 9.284 2.434 -20.634 1.00 86.19 242 THR A N 1
ATOM 1820 C CA . THR A 1 242 ? 10.114 3.122 -19.632 1.00 86.19 242 THR A CA 1
ATOM 1821 C C . THR A 1 242 ? 9.911 2.560 -18.224 1.00 86.19 242 THR A C 1
ATOM 1823 O O . THR A 1 242 ? 10.888 2.368 -17.514 1.00 86.19 242 THR A O 1
ATOM 1826 N N . LEU A 1 243 ? 8.675 2.249 -17.821 1.00 86.56 243 LEU A N 1
ATOM 1827 C CA . LEU A 1 243 ? 8.391 1.634 -16.521 1.00 86.56 243 LEU A CA 1
ATOM 1828 C C . LEU A 1 243 ? 9.043 0.256 -16.391 1.00 86.56 243 LEU A C 1
ATOM 1830 O O . LEU A 1 243 ? 9.583 -0.061 -15.337 1.00 86.56 243 LEU A O 1
ATOM 1834 N N . ALA A 1 244 ? 9.023 -0.554 -17.451 1.00 90.19 244 ALA A N 1
ATOM 1835 C CA . ALA A 1 244 ? 9.708 -1.841 -17.442 1.00 90.19 244 ALA A CA 1
ATOM 1836 C C . ALA A 1 244 ? 11.220 -1.674 -17.224 1.00 90.19 244 ALA A C 1
ATOM 1838 O O . ALA A 1 244 ? 11.801 -2.380 -16.402 1.00 90.19 244 ALA A O 1
ATOM 1839 N N . ASP A 1 245 ? 11.840 -0.716 -17.916 1.00 92.62 245 ASP A N 1
ATOM 1840 C CA . ASP A 1 245 ? 13.267 -0.418 -17.763 1.00 92.62 245 ASP A CA 1
ATOM 1841 C C . ASP A 1 245 ? 13.591 0.131 -16.361 1.00 92.62 245 ASP A C 1
ATOM 1843 O O . ASP A 1 245 ? 14.591 -0.261 -15.759 1.00 92.62 245 ASP A O 1
ATOM 1847 N N . GLU A 1 246 ? 12.725 0.986 -15.804 1.00 91.88 246 GLU A N 1
ATOM 1848 C CA . GLU A 1 246 ? 12.830 1.484 -14.427 1.00 91.88 246 GLU A CA 1
ATOM 1849 C C . GLU A 1 246 ? 12.772 0.336 -13.408 1.00 91.88 246 GLU A C 1
ATOM 1851 O O . GLU A 1 246 ? 13.588 0.299 -12.492 1.00 91.88 246 GLU A O 1
ATOM 1856 N N . LEU A 1 247 ? 11.863 -0.634 -13.572 1.00 93.88 247 LEU A N 1
ATOM 1857 C CA . LEU A 1 247 ? 11.795 -1.801 -12.685 1.00 93.88 247 LEU A CA 1
ATOM 1858 C C . LEU A 1 247 ? 13.037 -2.692 -12.793 1.00 93.88 247 LEU A C 1
ATOM 1860 O O . LEU A 1 247 ? 13.536 -3.179 -11.778 1.00 93.88 247 LEU A O 1
ATOM 1864 N N . GLU A 1 248 ? 13.570 -2.903 -13.996 1.00 95.62 248 GLU A N 1
ATOM 1865 C CA . GLU A 1 248 ? 14.805 -3.676 -14.153 1.00 95.62 248 GLU A CA 1
ATOM 1866 C C . GLU A 1 248 ? 16.018 -3.000 -13.528 1.00 95.62 248 GLU A C 1
ATOM 1868 O O . GLU A 1 248 ? 16.873 -3.685 -12.963 1.00 95.62 248 GLU A O 1
ATOM 1873 N N . ALA A 1 249 ? 16.086 -1.669 -13.586 1.00 95.69 249 ALA A N 1
ATOM 1874 C CA . ALA A 1 249 ? 17.160 -0.906 -12.962 1.00 95.69 249 ALA A CA 1
ATOM 1875 C C . ALA A 1 249 ? 17.196 -1.070 -11.430 1.00 95.69 249 ALA A C 1
ATOM 1877 O O . ALA A 1 249 ? 18.249 -0.882 -10.823 1.00 95.69 249 ALA A O 1
ATOM 1878 N N . LEU A 1 250 ? 16.079 -1.470 -10.812 1.00 95.50 250 LEU A N 1
ATOM 1879 C CA . LEU A 1 250 ? 15.977 -1.743 -9.375 1.00 95.50 250 LEU A CA 1
ATOM 1880 C C . LEU A 1 250 ? 16.402 -3.163 -8.988 1.00 95.50 250 LEU A C 1
ATOM 1882 O O . LEU A 1 250 ? 16.414 -3.499 -7.805 1.00 95.50 250 LEU A O 1
ATOM 1886 N N . VAL A 1 251 ? 16.726 -4.036 -9.946 1.00 96.44 251 VAL A N 1
ATOM 1887 C CA . VAL A 1 251 ? 17.163 -5.401 -9.637 1.00 96.44 251 VAL A CA 1
ATOM 1888 C C . VAL A 1 251 ? 18.501 -5.367 -8.895 1.00 96.44 251 VAL A C 1
ATOM 1890 O O . VAL A 1 251 ? 19.512 -4.892 -9.405 1.00 96.44 251 VAL A O 1
ATOM 1893 N N . PHE A 1 252 ? 18.520 -5.950 -7.697 1.00 96.56 252 PHE A N 1
ATOM 1894 C CA . PHE A 1 252 ? 19.676 -5.967 -6.803 1.00 96.56 252 PHE A CA 1
ATOM 1895 C C . PHE A 1 252 ? 20.176 -7.392 -6.516 1.00 96.56 252 PHE A C 1
ATOM 1897 O O . PHE A 1 252 ? 19.501 -8.391 -6.776 1.00 96.56 252 PHE A O 1
ATOM 1904 N N . THR A 1 253 ? 21.373 -7.495 -5.929 1.00 97.69 253 THR A N 1
ATOM 1905 C CA . THR A 1 253 ? 21.874 -8.752 -5.349 1.00 97.69 253 THR A CA 1
ATOM 1906 C C . THR A 1 253 ? 21.172 -9.010 -4.014 1.00 97.69 253 THR A C 1
ATOM 1908 O O . THR A 1 253 ? 21.287 -8.163 -3.124 1.00 97.69 253 THR A O 1
ATOM 1911 N N . PRO A 1 254 ? 20.475 -10.149 -3.829 1.00 97.81 254 PRO A N 1
ATOM 1912 C CA . PRO A 1 254 ? 19.727 -10.409 -2.606 1.00 97.81 254 PRO A CA 1
ATOM 1913 C C . PRO A 1 254 ? 20.581 -10.309 -1.338 1.00 97.81 254 PRO A C 1
ATOM 1915 O O . PRO A 1 254 ? 21.650 -10.909 -1.230 1.00 97.81 254 PRO A O 1
ATOM 1918 N N . ASN A 1 255 ? 20.053 -9.591 -0.355 1.00 97.00 255 ASN A N 1
ATOM 1919 C CA . ASN A 1 255 ? 20.556 -9.495 1.009 1.00 97.00 255 ASN A CA 1
ATOM 1920 C C . ASN A 1 255 ? 19.343 -9.533 1.955 1.00 97.00 255 ASN A C 1
ATOM 1922 O O . ASN A 1 255 ? 18.887 -8.478 2.420 1.00 97.00 255 ASN A O 1
ATOM 1926 N N . PRO A 1 256 ? 18.754 -10.723 2.164 1.00 97.12 256 PRO A N 1
ATOM 1927 C CA . PRO A 1 256 ? 17.441 -10.842 2.772 1.00 97.12 256 PRO A CA 1
ATOM 1928 C C . PRO A 1 256 ? 17.454 -10.371 4.226 1.00 97.12 256 PRO A C 1
ATOM 1930 O O . PRO A 1 256 ? 18.327 -10.729 5.014 1.00 97.12 256 PRO A O 1
ATOM 1933 N N . PHE A 1 257 ? 16.438 -9.598 4.585 1.00 96.38 257 PHE A N 1
ATOM 1934 C CA . PHE A 1 257 ? 16.077 -9.303 5.964 1.00 96.38 257 PHE A CA 1
ATOM 1935 C C . PHE A 1 257 ? 14.577 -9.508 6.102 1.00 96.38 257 PHE A C 1
ATOM 1937 O O . PHE A 1 257 ? 13.809 -8.967 5.308 1.00 96.38 257 PHE A O 1
ATOM 1944 N N . VAL A 1 258 ? 14.171 -10.314 7.076 1.00 95.69 258 VAL A N 1
ATOM 1945 C CA . VAL A 1 258 ? 12.765 -10.623 7.332 1.00 95.69 258 VAL A CA 1
ATOM 1946 C C . VAL A 1 258 ? 12.454 -10.168 8.743 1.00 95.69 258 VAL A C 1
ATOM 1948 O O . VAL A 1 258 ? 13.090 -10.607 9.703 1.00 95.69 258 VAL A O 1
ATOM 1951 N N . GLY A 1 259 ? 11.497 -9.260 8.853 1.00 90.44 259 GLY A N 1
ATOM 1952 C CA . GLY A 1 259 ? 10.919 -8.867 10.119 1.00 90.44 259 GLY A CA 1
ATOM 1953 C C . GLY A 1 259 ? 9.517 -9.437 10.232 1.00 90.44 259 GLY A C 1
ATOM 1954 O O . GLY A 1 259 ? 8.810 -9.653 9.249 1.00 90.44 259 GLY A O 1
ATOM 1955 N N . ALA A 1 260 ? 9.109 -9.699 11.458 1.00 87.94 260 ALA A N 1
ATOM 1956 C CA . ALA A 1 260 ? 7.782 -10.206 11.723 1.00 87.94 260 ALA A CA 1
ATOM 1957 C C . ALA A 1 260 ? 6.878 -9.059 12.217 1.00 87.94 260 ALA A C 1
ATOM 1959 O O . ALA A 1 260 ? 7.369 -7.993 12.607 1.00 87.94 260 ALA A O 1
ATOM 1960 N N . GLY A 1 261 ? 5.560 -9.226 12.093 1.00 76.94 261 GLY A N 1
ATOM 1961 C CA . GLY A 1 261 ? 4.588 -8.217 12.521 1.00 76.94 261 GLY A CA 1
ATOM 1962 C C . GLY A 1 261 ? 4.620 -7.928 14.022 1.00 76.94 261 GLY A C 1
ATOM 1963 O O . GLY A 1 261 ? 5.268 -8.628 14.804 1.00 76.94 261 GLY A O 1
ATOM 1964 N N . ALA A 1 262 ? 3.880 -6.911 14.463 1.00 66.94 262 ALA A N 1
ATOM 1965 C CA . ALA A 1 262 ? 3.710 -6.690 15.895 1.00 66.94 262 ALA A CA 1
ATOM 1966 C C . ALA A 1 262 ? 3.048 -7.931 16.537 1.00 66.94 262 ALA A C 1
ATOM 1968 O O . ALA A 1 262 ? 1.991 -8.398 16.106 1.00 66.94 262 ALA A O 1
ATOM 1969 N N . GLY A 1 263 ? 3.737 -8.521 17.523 1.00 52.31 263 GLY A N 1
ATOM 1970 C CA . GLY A 1 263 ? 3.315 -9.744 18.224 1.00 52.31 263 GLY A CA 1
ATOM 1971 C C . GLY A 1 263 ? 4.266 -10.940 18.110 1.00 52.31 263 GLY A C 1
ATOM 1972 O O . GLY A 1 263 ? 4.117 -11.907 18.851 1.00 52.31 263 GLY A O 1
ATOM 1973 N N . SER A 1 264 ? 5.276 -10.874 17.250 1.00 43.59 264 SER A N 1
ATOM 1974 C CA . SER A 1 264 ? 6.378 -11.843 17.207 1.00 43.59 264 SER A CA 1
ATOM 1975 C C . SER A 1 264 ? 7.632 -11.198 17.776 1.00 43.59 264 SER A C 1
ATOM 1977 O O . SER A 1 264 ? 8.274 -10.375 17.126 1.00 43.59 264 SER A O 1
ATOM 1979 N N . SER A 1 265 ? 7.973 -11.554 19.010 1.00 33.75 265 SER A N 1
ATOM 1980 C CA . SER A 1 265 ? 9.301 -11.300 19.559 1.00 33.75 265 SER A CA 1
ATOM 1981 C C . SER A 1 265 ? 10.354 -11.853 18.594 1.00 33.75 265 SER A C 1
ATOM 1983 O O . SER A 1 265 ? 10.337 -13.052 18.304 1.00 33.75 265 SER A O 1
ATOM 1985 N N . GLN A 1 266 ? 11.246 -10.992 18.092 1.00 36.38 266 GLN A N 1
ATOM 1986 C CA . GLN A 1 266 ? 12.492 -11.459 17.486 1.00 36.38 266 GLN A CA 1
AT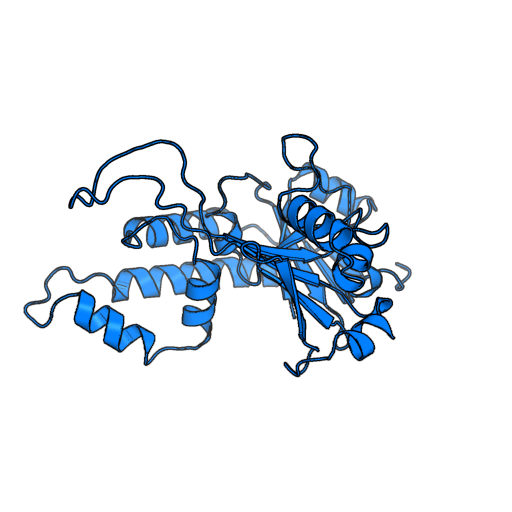OM 1987 C C . GLN A 1 266 ? 13.270 -12.275 18.539 1.00 36.38 266 GLN A C 1
ATOM 1989 O O . GLN A 1 266 ? 13.247 -11.889 19.712 1.00 36.38 266 GLN A O 1
ATOM 1994 N N . PRO A 1 267 ? 13.881 -13.412 18.162 1.00 38.16 267 PRO A N 1
ATOM 1995 C CA . PRO A 1 267 ? 14.740 -14.185 19.055 1.00 38.16 267 PRO A CA 1
ATOM 1996 C C . PRO A 1 267 ? 16.025 -13.439 19.432 1.00 38.16 267 PRO A C 1
ATOM 1998 O O . PRO A 1 267 ? 16.513 -12.633 18.606 1.00 38.16 267 PRO A O 1
#

Foldseek 3Di:
DKWKFFAAPVVVVCVVVPHDPWDADQAVVGDNDDLLVLLVVVVVVPDPVSVLCNDDLQRTWTKTGPAPLLCVLPPGDRYLWMKMWAFDQAAKEWEAERPPRDIWIAGSVRDTDDPVRCVVCVLRHFKYKYWYPDQPPPDDDDPDDDDDDPDGPWTAIIIIGRRLQRTFKMKTLAVVLLVRLLVLLVLLVVVLVQLPCPPDPDDDSVVSVVVVCVDDDVVSVSVVVSVRTPDDPDPPSVVSNVSSVSSNVSRDHGDMDMDGTPPDDDD

Sequence (267 aa):
MTLYSYTTAEQVAGLRNGDPLFTKVTTDSGDRGYLFDILAAVAKRGSAAAALLEGPRYEKGRFAWPFLAGTRISPEDYGDEIIAMTLKPEAIVAYVGAEHGDISFIDSTGSRLTDDEALAIPERIGAVFFFNGEAIFSGTVGSGCYGATTNRAVAYREFYLGNIDMVAEWSLGTQAIVDRLRDEAADLRGLVADLDCTGMVGPSCADIVDAWVLHRDKRVDCILASLAFASESGYPVARLGTLADELEALVFTPNPFVGAGAGSSQP

Nearest PDB structures (foldseek):
  8xme-assembly1_M  TM=2.141E-01  e=6.288E+00  Arabidopsis thaliana

Mean predicted aligned error: 9.53 Å

Radius of gyration: 19.82 Å; Cα contacts (8 Å, |Δi|>4): 436; chains: 1; bounding box: 43×38×62 Å

pLDDT: mean 77.97, std 21.45, range [24.47, 98.12]